Protein AF-A0AA35T2F5-F1 (afdb_monomer)

Secondary structure (DSSP, 8-state):
-HHHIIIIIHHHHHHHHHHHHHHHHHHHHHHHHHHHHHHHHHHHHHHHHHHHTS-S--HHHHHHHHHHHHHHHHHHHHHHHHHHHHHHHHHHHHHHHHHHHHHHHHHHHHHHHHHHHHHHHHHHHHHHHHTS-TTSPPHHHHHHHH-TT-TTSS----TT-S-------PPPP-------

InterPro domains:
  IPR013606 IMD/I-BAR domain [PF08397] (3-138)
  IPR027267 AH/BAR domain superfamily [G3DSA:1.20.1270.60] (1-148)
  IPR027267 AH/BAR domain superfamily [SSF103657] (3-145)
  IPR027681 I-BAR domain containing protein IRSp53/IRTKS/Pinkbar [PTHR14206] (3-148)

Mean predicted aligned error: 12.67 Å

Radius of gyration: 39.96 Å; Cα contacts (8 Å, |Δi|>4): 50; chains: 1; bounding box: 75×26×120 Å

Solvent-accessible surface area (backbone atoms only — not comparable to full-atom values): 10602 Å² total; per-residue (Å²): 112,68,55,50,46,67,50,37,49,53,54,49,54,56,47,51,70,58,42,54,60,53,53,52,52,53,53,52,51,51,53,54,54,53,51,50,45,52,54,52,44,49,52,48,52,51,50,52,58,56,52,72,72,48,94,65,94,53,60,67,61,52,52,53,51,52,51,52,45,50,53,46,50,50,53,46,48,53,50,52,52,52,53,50,51,51,53,55,49,50,54,50,50,56,52,48,54,54,49,56,28,48,49,51,40,51,52,53,50,52,54,50,51,53,52,52,50,53,56,52,49,52,51,52,51,52,53,49,59,73,60,68,51,82,89,58,69,56,69,65,66,48,48,38,78,78,40,79,79,47,84,74,71,52,76,76,83,73,86,77,73,70,79,80,73,71,80,79,77,74,79,80,82,85,80,86,76,84,88,133

Nearest PDB structures (foldseek):
  6h7w-assembly1_M  TM=6.486E-01  e=2.902E-01  Thermochaetoides thermophila DSM 1495
  5xg2-assembly1_A  TM=3.939E-01  e=2.553E+00  Pyrococcus yayanosii CH1
  4bne-assembly1_B  TM=4.468E-01  e=8.545E+00  Gallus gallus
  4mh6-assembly1_A  TM=3.434E-01  e=4.139E+00  Vibrio parahaemolyticus RIMD 2210633

Structure (mmCIF, N/CA/C/O backbone):
data_AF-A0AA35T2F5-F1
#
_entry.id   AF-A0AA35T2F5-F1
#
loop_
_atom_site.group_PDB
_atom_site.id
_atom_site.type_symbol
_atom_site.label_atom_id
_atom_site.label_alt_id
_atom_site.label_comp_id
_atom_site.label_asym_id
_atom_site.label_entity_id
_atom_site.label_seq_id
_atom_site.pdbx_PDB_ins_code
_atom_site.Cartn_x
_atom_site.Cartn_y
_atom_site.Cartn_z
_atom_site.occupancy
_atom_site.B_iso_or_equiv
_atom_site.auth_seq_id
_atom_site.auth_comp_id
_atom_site.auth_asym_id
_atom_site.auth_atom_id
_atom_site.pdbx_PDB_model_num
ATOM 1 N N . MET A 1 1 ? 6.293 2.892 -24.343 1.00 60.66 1 MET A N 1
ATOM 2 C CA . MET A 1 1 ? 4.822 3.030 -24.164 1.00 60.66 1 MET A CA 1
ATOM 3 C C . MET A 1 1 ? 4.115 1.704 -23.843 1.00 60.66 1 MET A C 1
ATOM 5 O O . MET A 1 1 ? 3.327 1.697 -22.910 1.00 60.66 1 MET A O 1
ATOM 9 N N . HIS A 1 2 ? 4.416 0.580 -24.519 1.00 77.81 2 HIS A N 1
ATOM 10 C CA . HIS A 1 2 ? 3.818 -0.739 -24.208 1.00 77.81 2 HIS A CA 1
ATOM 11 C C . HIS A 1 2 ? 4.031 -1.177 -22.742 1.00 77.81 2 HIS A C 1
ATOM 13 O O . HIS A 1 2 ? 3.055 -1.450 -22.055 1.00 77.81 2 HIS A O 1
ATOM 19 N N . SER A 1 3 ? 5.273 -1.084 -22.243 1.00 83.56 3 SER A N 1
ATOM 20 C CA . SER A 1 3 ? 5.660 -1.351 -20.840 1.00 83.56 3 SER A CA 1
ATOM 21 C C . SER A 1 3 ? 4.826 -0.571 -19.810 1.00 83.56 3 SER A C 1
ATOM 23 O O . SER A 1 3 ? 4.453 -1.102 -18.775 1.00 83.56 3 SER A O 1
ATOM 25 N N . MET A 1 4 ? 4.449 0.679 -20.098 1.00 90.62 4 MET A N 1
ATOM 26 C CA . MET A 1 4 ? 3.617 1.470 -19.181 1.00 90.62 4 MET A CA 1
ATOM 27 C C . MET A 1 4 ? 2.201 0.895 -19.058 1.00 90.62 4 MET A C 1
ATOM 29 O O . MET A 1 4 ? 1.632 0.860 -17.971 1.00 90.62 4 MET A O 1
ATOM 33 N N . ASN A 1 5 ? 1.630 0.432 -20.168 1.00 92.56 5 ASN A N 1
ATOM 34 C CA . ASN A 1 5 ? 0.284 -0.121 -20.159 1.00 92.56 5 ASN A CA 1
ATOM 35 C C . ASN A 1 5 ? 0.255 -1.515 -19.514 1.00 92.56 5 ASN A C 1
ATOM 37 O O . ASN A 1 5 ? -0.571 -1.778 -18.644 1.00 92.56 5 ASN A O 1
ATOM 41 N N . THR A 1 6 ? 1.185 -2.390 -19.904 1.00 93.62 6 THR A N 1
ATOM 42 C CA . THR A 1 6 ? 1.218 -3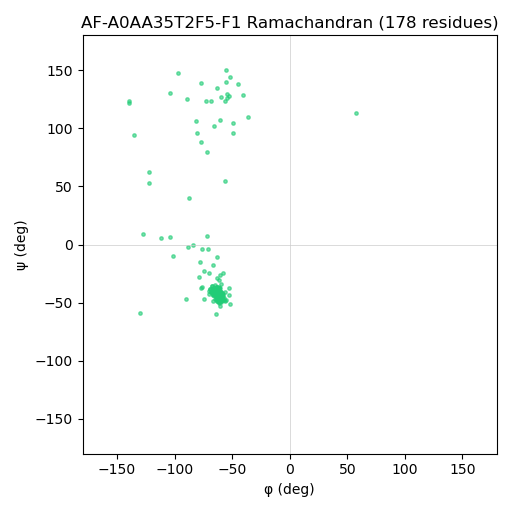.789 -19.454 1.00 93.62 6 THR A CA 1
ATOM 43 C C . THR A 1 6 ? 1.752 -3.958 -18.040 1.00 93.62 6 THR A C 1
ATOM 45 O O . THR A 1 6 ? 1.236 -4.790 -17.298 1.00 93.62 6 THR A O 1
ATOM 48 N N . ASP A 1 7 ? 2.759 -3.173 -17.653 1.00 93.06 7 ASP A N 1
ATOM 49 C CA . ASP A 1 7 ? 3.498 -3.407 -16.410 1.00 93.06 7 ASP A CA 1
ATOM 50 C C . ASP A 1 7 ? 3.052 -2.469 -15.287 1.00 93.06 7 ASP A C 1
ATOM 52 O O . ASP A 1 7 ? 3.451 -2.684 -14.146 1.00 93.06 7 ASP A O 1
ATOM 56 N N . PHE A 1 8 ? 2.238 -1.446 -15.579 1.00 94.88 8 PHE A N 1
ATOM 57 C CA . PHE A 1 8 ? 1.781 -0.473 -14.583 1.00 94.88 8 PHE A CA 1
ATOM 58 C C . PHE A 1 8 ? 0.266 -0.260 -14.599 1.00 94.88 8 PHE A C 1
ATOM 60 O O . PHE A 1 8 ? -0.377 -0.537 -13.592 1.00 94.88 8 PHE A O 1
ATOM 67 N N . ILE A 1 9 ? -0.325 0.174 -15.719 1.00 96.12 9 ILE A N 1
ATOM 68 C CA . ILE A 1 9 ? -1.758 0.529 -15.766 1.00 96.12 9 ILE A CA 1
ATOM 69 C C . ILE A 1 9 ? -2.648 -0.693 -15.503 1.00 96.12 9 ILE A C 1
ATOM 71 O O . ILE A 1 9 ? -3.375 -0.718 -14.511 1.00 96.12 9 ILE A O 1
ATOM 75 N N . VAL A 1 10 ? -2.540 -1.735 -16.333 1.00 96.31 10 VAL A N 1
ATOM 76 C CA . VAL A 1 10 ? -3.396 -2.931 -16.228 1.00 96.31 10 VAL A CA 1
ATOM 77 C C . VAL A 1 10 ? -3.265 -3.640 -14.864 1.00 96.31 10 VAL A C 1
ATOM 79 O O . VAL A 1 10 ? -4.295 -3.994 -14.277 1.00 96.31 10 VAL A O 1
ATOM 82 N N . PRO A 1 11 ? -2.054 -3.835 -14.297 1.00 96.19 11 PRO A N 1
ATOM 83 C CA . PRO A 1 11 ? -1.908 -4.406 -12.958 1.00 96.19 11 PRO A CA 1
ATOM 84 C C . PRO A 1 11 ? -2.562 -3.567 -11.857 1.00 96.19 11 PRO A C 1
ATOM 86 O O . PRO A 1 11 ? -3.139 -4.135 -10.929 1.00 96.19 11 PRO A O 1
ATOM 89 N N . LEU A 1 12 ? -2.493 -2.235 -11.947 1.00 96.75 12 LEU A N 1
ATOM 90 C CA . LEU A 1 12 ? -3.101 -1.343 -10.960 1.00 96.75 12 LEU A CA 1
ATOM 91 C C . LEU A 1 12 ? -4.625 -1.353 -11.025 1.00 96.75 12 LEU A C 1
ATOM 93 O O . LEU A 1 12 ? -5.255 -1.429 -9.974 1.00 96.75 12 LEU A O 1
ATOM 97 N N . GLU A 1 13 ? -5.208 -1.333 -12.222 1.00 96.19 13 GLU A N 1
ATOM 98 C CA . GLU A 1 13 ? -6.660 -1.453 -12.410 1.00 96.19 13 GLU A CA 1
ATOM 99 C C . GLU A 1 13 ? -7.169 -2.783 -11.843 1.00 96.19 13 GLU A C 1
ATOM 101 O O . GLU A 1 13 ? -8.046 -2.808 -10.981 1.00 96.19 13 GLU A O 1
ATOM 106 N N . THR A 1 14 ? -6.515 -3.887 -12.218 1.00 95.75 14 THR A N 1
ATOM 107 C CA . THR A 1 14 ? -6.860 -5.230 -11.727 1.00 95.75 14 THR A CA 1
ATOM 108 C C . THR A 1 14 ? -6.758 -5.321 -10.203 1.00 95.75 14 THR A C 1
ATOM 110 O O . THR A 1 14 ? -7.605 -5.925 -9.540 1.00 95.75 14 THR A O 1
ATOM 113 N N . LYS A 1 15 ? -5.705 -4.731 -9.621 1.00 95.12 15 LYS A N 1
ATOM 114 C CA . LYS A 1 15 ? -5.511 -4.711 -8.170 1.00 95.12 15 LYS A CA 1
ATOM 115 C C . LYS A 1 15 ? -6.583 -3.871 -7.483 1.00 95.12 15 LYS A C 1
ATOM 117 O O . LYS A 1 15 ? -7.085 -4.306 -6.453 1.00 95.12 15 LYS A O 1
ATOM 122 N N . LEU A 1 16 ? -6.934 -2.709 -8.028 1.00 94.25 16 LEU A N 1
ATOM 123 C CA . LEU A 1 16 ? -7.937 -1.811 -7.458 1.00 94.25 16 LEU A CA 1
ATOM 124 C C . LEU A 1 16 ? -9.311 -2.485 -7.377 1.00 94.25 16 LEU A C 1
ATOM 126 O O . LEU A 1 16 ? -9.913 -2.495 -6.302 1.00 94.25 16 LEU A O 1
ATOM 130 N N . ASP A 1 17 ? -9.739 -3.131 -8.463 1.00 93.31 17 ASP A N 1
ATOM 131 C CA . ASP A 1 17 ? -11.018 -3.846 -8.528 1.00 93.31 17 ASP A CA 1
ATOM 132 C C . ASP A 1 17 ? -11.091 -5.002 -7.514 1.00 93.3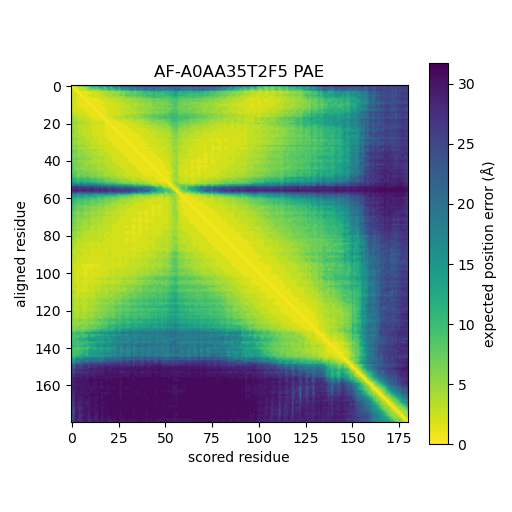1 17 ASP A C 1
ATOM 134 O O . ASP A 1 17 ? -12.127 -5.256 -6.894 1.00 93.31 17 ASP A O 1
ATOM 138 N N . ALA A 1 18 ? -9.976 -5.708 -7.303 1.00 92.69 18 ALA A N 1
ATOM 139 C CA . ALA A 1 18 ? -9.902 -6.796 -6.331 1.00 92.69 18 ALA A CA 1
ATOM 140 C C . ALA A 1 18 ? -9.821 -6.299 -4.873 1.00 92.69 18 ALA A C 1
ATOM 142 O O . ALA A 1 18 ? -10.379 -6.926 -3.962 1.00 92.69 18 ALA A O 1
ATOM 143 N N . GLU A 1 19 ? -9.115 -5.192 -4.630 1.00 93.38 19 GLU A N 1
ATOM 144 C CA . GLU A 1 19 ? -8.820 -4.722 -3.276 1.00 93.38 19 GLU A CA 1
ATOM 145 C C . GLU A 1 19 ? -10.006 -4.000 -2.629 1.00 93.38 19 GLU A C 1
ATOM 147 O O . GLU A 1 19 ? -10.152 -4.069 -1.407 1.00 93.38 19 GLU A O 1
ATOM 152 N N . GLU A 1 20 ? -10.887 -3.368 -3.415 1.00 93.12 20 GLU A N 1
ATOM 153 C CA . GLU A 1 20 ? -12.056 -2.641 -2.899 1.00 93.12 20 GLU A CA 1
ATOM 154 C C . GLU A 1 20 ? -12.889 -3.515 -1.950 1.00 93.12 20 GLU A C 1
ATOM 156 O O . GLU A 1 20 ? -13.146 -3.153 -0.795 1.00 93.12 20 GLU A O 1
ATOM 161 N N . LYS A 1 21 ? -13.246 -4.721 -2.403 1.00 93.75 21 LYS A N 1
ATOM 162 C CA . LYS A 1 21 ? -14.034 -5.668 -1.609 1.00 93.75 21 LYS A CA 1
ATOM 163 C C . LYS A 1 21 ? -13.301 -6.097 -0.336 1.00 93.75 21 LYS A C 1
ATOM 165 O O . LYS A 1 21 ? -13.897 -6.140 0.741 1.00 93.75 21 LYS A O 1
ATOM 170 N N . THR A 1 22 ? -12.007 -6.383 -0.451 1.00 92.56 22 THR A N 1
ATOM 171 C CA . THR A 1 22 ? -11.170 -6.814 0.677 1.00 92.56 22 THR A CA 1
ATOM 172 C C . THR A 1 22 ? -11.097 -5.727 1.752 1.00 92.56 22 THR A C 1
ATOM 174 O O . THR A 1 22 ? -11.305 -6.008 2.936 1.00 92.56 22 THR A O 1
ATOM 177 N N . LEU A 1 23 ? -10.893 -4.468 1.352 1.00 94.44 23 LEU A N 1
ATOM 178 C CA . LEU A 1 23 ? -10.860 -3.320 2.262 1.00 94.44 23 LEU A CA 1
ATOM 179 C C . LEU A 1 23 ? -12.211 -3.095 2.948 1.00 94.44 23 LEU A C 1
ATOM 181 O O . LEU A 1 23 ? -12.258 -2.850 4.159 1.00 94.44 23 LEU A O 1
ATOM 185 N N . MET A 1 24 ? -13.316 -3.226 2.208 1.00 95.31 24 MET A N 1
ATOM 186 C CA . MET A 1 24 ? -14.658 -3.134 2.784 1.00 95.31 24 MET A CA 1
ATOM 187 C C . MET A 1 24 ? -14.893 -4.196 3.864 1.00 95.31 24 MET A C 1
ATOM 189 O O . MET A 1 24 ? -15.396 -3.869 4.946 1.00 95.31 24 MET A O 1
ATOM 193 N N . ASP A 1 25 ? -14.503 -5.444 3.608 1.00 95.94 25 ASP A N 1
ATOM 194 C CA . ASP A 1 25 ? -14.667 -6.551 4.552 1.00 95.94 25 ASP A CA 1
ATOM 195 C C . ASP A 1 25 ? -13.787 -6.380 5.802 1.00 95.94 25 ASP A C 1
ATOM 197 O O . ASP A 1 25 ? -14.256 -6.581 6.933 1.00 95.94 25 ASP A O 1
ATOM 201 N N . MET A 1 26 ? -12.543 -5.923 5.633 1.00 94.56 26 MET A N 1
ATOM 202 C CA . MET A 1 26 ? -11.645 -5.596 6.745 1.00 94.56 26 MET A CA 1
ATOM 203 C C . MET A 1 26 ? -12.215 -4.481 7.629 1.00 94.56 26 MET A C 1
ATOM 205 O O . MET A 1 26 ? -12.303 -4.634 8.853 1.00 94.56 26 MET A O 1
ATOM 209 N N . HIS A 1 27 ? -12.664 -3.379 7.023 1.00 96.56 27 HIS A N 1
ATOM 210 C CA . HIS A 1 27 ? -13.249 -2.253 7.751 1.00 96.56 27 HIS A CA 1
ATOM 211 C C . HIS A 1 27 ? -14.546 -2.650 8.472 1.00 96.56 27 HIS A C 1
ATOM 213 O O . HIS A 1 27 ? -14.745 -2.297 9.640 1.00 96.56 27 HIS A O 1
ATOM 219 N N . LYS A 1 28 ? -15.417 -3.429 7.818 1.00 98.12 28 LYS A N 1
ATOM 220 C CA . LYS A 1 28 ? -16.650 -3.948 8.424 1.00 98.12 28 LYS A CA 1
ATOM 221 C C . LYS A 1 28 ? -16.349 -4.814 9.646 1.00 98.12 28 LYS A C 1
ATOM 223 O O . LYS A 1 28 ? -16.983 -4.628 10.687 1.00 98.12 28 LYS A O 1
ATOM 228 N N . THR A 1 29 ? -15.376 -5.717 9.540 1.00 97.19 29 THR A N 1
ATOM 229 C CA . THR A 1 29 ? -14.962 -6.606 10.634 1.00 97.19 29 THR A CA 1
ATOM 230 C C . THR A 1 29 ? -14.452 -5.805 11.830 1.00 97.19 29 THR A C 1
ATOM 232 O O . THR A 1 29 ? -14.970 -5.966 12.937 1.00 97.19 29 THR A O 1
ATOM 235 N N . TYR A 1 30 ? -13.526 -4.866 11.603 1.00 98.12 30 TYR A N 1
ATOM 236 C CA . TYR A 1 30 ? -13.008 -3.987 12.654 1.00 98.12 30 TYR A CA 1
ATOM 237 C C . TYR A 1 30 ? -14.123 -3.186 13.338 1.00 98.12 30 TYR A C 1
ATOM 239 O O . TYR A 1 30 ? -14.217 -3.168 14.567 1.00 98.12 30 TYR A O 1
ATOM 247 N N . ARG A 1 31 ? -15.013 -2.559 12.555 1.00 98.00 31 ARG A N 1
ATOM 248 C CA . ARG A 1 31 ? -16.119 -1.752 13.088 1.00 98.00 31 ARG A CA 1
ATOM 249 C C . ARG A 1 31 ? -17.036 -2.581 13.987 1.00 98.00 31 ARG A C 1
ATOM 251 O O . ARG A 1 31 ? -17.423 -2.115 15.059 1.00 98.00 31 ARG A O 1
ATOM 258 N N . GLN A 1 32 ? -17.383 -3.798 13.566 1.00 98.12 32 GLN A N 1
ATOM 259 C CA . GLN A 1 32 ? -18.220 -4.695 14.363 1.00 98.12 32 GLN A CA 1
ATOM 260 C C . GLN A 1 32 ? -17.538 -5.097 15.672 1.00 98.12 32 GLN A C 1
ATOM 262 O O . GLN A 1 32 ? -18.176 -5.085 16.723 1.00 98.12 32 GLN A O 1
ATOM 267 N N . GLU A 1 33 ? -16.256 -5.451 15.625 1.00 97.25 33 GLU A N 1
ATOM 268 C CA . GLU A 1 33 ? -15.493 -5.881 16.797 1.00 97.25 33 GLU A CA 1
ATOM 269 C C . GLU A 1 33 ? -15.307 -4.740 17.810 1.00 97.25 33 GLU A C 1
ATOM 271 O O . GLU A 1 33 ? -15.627 -4.891 18.993 1.00 97.25 33 GLU A O 1
ATOM 276 N N . ASN A 1 34 ? -14.883 -3.564 17.334 1.00 98.06 34 ASN A N 1
ATOM 277 C CA . ASN A 1 34 ? -14.718 -2.367 18.156 1.00 98.06 34 ASN A CA 1
ATOM 278 C C . ASN A 1 34 ? -16.056 -1.930 18.779 1.00 98.06 34 ASN A C 1
ATOM 280 O O . ASN A 1 34 ? -16.128 -1.723 19.990 1.00 98.06 34 ASN A O 1
ATOM 284 N N . GLY A 1 35 ? -17.137 -1.878 17.991 1.00 98.25 35 GLY A N 1
ATOM 285 C CA . GLY A 1 35 ? -18.466 -1.505 18.489 1.00 98.25 35 GLY A CA 1
ATOM 286 C C . GLY A 1 35 ? -19.024 -2.482 19.533 1.00 98.25 35 GLY A C 1
ATOM 287 O O . GLY A 1 35 ? -19.649 -2.060 20.512 1.00 98.25 35 GLY A O 1
ATOM 288 N N . LYS A 1 36 ? -18.759 -3.790 19.387 1.00 97.75 36 LYS A N 1
ATOM 289 C CA . LYS A 1 36 ? -19.108 -4.801 20.402 1.00 97.75 36 LYS A CA 1
ATOM 290 C C . LYS A 1 36 ? -18.378 -4.545 21.723 1.00 97.75 36 LYS A C 1
ATOM 292 O O . LYS A 1 36 ? -19.018 -4.574 22.777 1.00 97.75 36 LYS A O 1
ATOM 297 N N . ARG A 1 37 ? -17.071 -4.257 21.682 1.00 97.44 37 ARG A N 1
ATOM 298 C CA . ARG A 1 37 ? -16.279 -3.952 22.889 1.00 97.44 37 ARG A CA 1
ATOM 299 C C . ARG A 1 37 ? -16.717 -2.650 23.556 1.00 97.44 37 ARG A C 1
ATOM 301 O O . ARG A 1 37 ? -16.902 -2.635 24.770 1.00 97.44 37 ARG A O 1
ATOM 308 N N . GLU A 1 38 ? -16.975 -1.597 22.781 1.00 98.12 38 GLU A N 1
ATOM 309 C CA . GLU A 1 38 ? -17.510 -0.326 23.294 1.00 98.12 38 GLU A CA 1
ATOM 310 C C . GLU A 1 38 ? -18.856 -0.512 23.996 1.00 98.12 38 GLU A C 1
ATOM 312 O O . GLU A 1 38 ? -19.053 -0.036 25.116 1.00 98.12 38 GLU A O 1
ATOM 317 N N . SER A 1 39 ? -19.763 -1.266 23.371 1.00 98.00 39 SER A N 1
ATOM 318 C CA . SER A 1 39 ? -21.076 -1.567 23.942 1.00 98.00 39 SER A CA 1
ATOM 319 C C . SER A 1 39 ? -20.961 -2.360 25.247 1.00 98.00 39 SER A C 1
ATOM 321 O O . SER A 1 39 ? -21.696 -2.097 26.198 1.00 98.00 39 SER A O 1
ATOM 323 N N . SER A 1 40 ? -20.035 -3.323 25.317 1.00 97.38 40 SER A N 1
ATOM 324 C CA . SER A 1 40 ? -19.766 -4.096 26.536 1.00 97.38 40 SER A CA 1
ATOM 325 C C . SER A 1 40 ? -19.233 -3.211 27.665 1.00 97.38 40 SER A C 1
ATOM 327 O O . SER A 1 40 ? -19.756 -3.250 28.778 1.00 97.38 40 SER A O 1
ATOM 329 N N . LEU A 1 41 ? -18.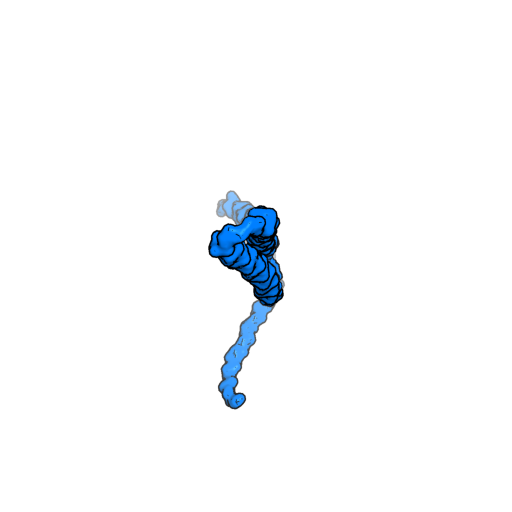253 -2.355 27.364 1.00 98.19 41 LEU A N 1
ATOM 330 C CA . LEU A 1 41 ? -17.663 -1.427 28.328 1.00 98.19 41 LEU A CA 1
ATOM 331 C C . LEU A 1 41 ? -18.687 -0.406 28.847 1.00 98.19 41 LEU A C 1
ATOM 333 O O . LEU A 1 41 ? -18.727 -0.120 30.044 1.00 98.19 41 LEU A O 1
ATOM 337 N N . SER A 1 42 ? -19.560 0.110 27.973 1.00 98.19 42 SER A N 1
ATOM 338 C CA . SER A 1 42 ? -20.651 1.007 28.380 1.00 98.19 42 SER A CA 1
ATOM 339 C C . SER A 1 42 ? -21.596 0.329 29.371 1.00 98.19 42 SER A C 1
ATOM 341 O O . SER A 1 42 ? -21.910 0.911 30.409 1.00 98.19 42 SER A O 1
ATOM 343 N N . LYS A 1 43 ? -21.992 -0.925 29.108 1.00 98.12 43 LYS A N 1
ATOM 344 C CA . LYS A 1 43 ? -22.852 -1.696 30.020 1.00 98.12 43 LYS A CA 1
ATOM 345 C C . LYS A 1 43 ? -22.204 -1.871 31.395 1.00 98.12 43 LYS A C 1
ATOM 347 O O . LYS A 1 43 ? -22.877 -1.671 32.406 1.00 98.12 43 LYS A O 1
ATOM 352 N N . THR A 1 44 ? -20.909 -2.187 31.455 1.00 97.19 44 THR A N 1
ATOM 353 C CA . THR A 1 44 ? -20.169 -2.298 32.726 1.00 97.19 44 THR A CA 1
ATOM 354 C C . THR A 1 44 ? -20.149 -0.963 33.477 1.00 97.19 44 THR A C 1
ATOM 356 O O . THR A 1 44 ? -20.449 -0.913 34.672 1.00 97.19 44 THR A O 1
ATOM 359 N N . ARG A 1 45 ? -19.899 0.152 32.778 1.00 96.94 45 ARG A N 1
ATOM 360 C CA . ARG A 1 45 ? -19.934 1.506 33.362 1.00 96.94 45 ARG A CA 1
ATOM 361 C C . ARG A 1 45 ? -21.308 1.880 33.913 1.00 96.94 45 ARG A C 1
ATOM 363 O O . ARG A 1 45 ? -21.401 2.473 34.991 1.00 96.94 45 ARG A O 1
ATOM 370 N N . ASP A 1 46 ? -22.377 1.510 33.215 1.00 97.19 46 ASP A N 1
ATOM 371 C CA . ASP A 1 46 ? -23.752 1.735 33.667 1.00 97.19 46 ASP A CA 1
ATOM 372 C C . ASP A 1 46 ? -24.094 0.913 34.911 1.00 97.19 46 ASP A C 1
ATOM 374 O O . ASP A 1 46 ? -24.726 1.429 35.843 1.00 97.19 46 ASP A O 1
ATOM 378 N N . GLN A 1 47 ? -23.615 -0.332 34.984 1.00 95.06 47 GLN A N 1
ATOM 379 C CA . GLN A 1 47 ? -23.737 -1.161 36.182 1.00 95.06 47 GLN A CA 1
ATOM 380 C C . GLN A 1 47 ? -23.003 -0.535 37.370 1.00 95.06 47 GLN A C 1
ATOM 382 O O . GLN A 1 47 ? -23.596 -0.419 38.442 1.00 95.06 47 GLN A O 1
ATOM 387 N N . ILE A 1 48 ? -21.769 -0.050 37.184 1.00 94.19 48 ILE A N 1
ATOM 388 C CA . ILE A 1 48 ? -20.997 0.646 38.228 1.00 94.19 48 ILE A CA 1
ATOM 389 C C . ILE A 1 48 ? -21.732 1.901 38.712 1.00 94.19 48 ILE A C 1
ATOM 391 O O . ILE A 1 48 ? -21.886 2.095 39.921 1.00 94.19 48 ILE A O 1
ATOM 395 N N . ARG A 1 49 ? -22.220 2.751 37.793 1.00 93.62 49 ARG A N 1
ATOM 396 C CA . ARG A 1 49 ? -23.000 3.955 38.141 1.00 93.62 49 ARG A CA 1
ATOM 397 C C . ARG A 1 49 ? -24.252 3.614 38.939 1.00 93.62 49 ARG A C 1
ATOM 399 O O . ARG A 1 49 ? -24.561 4.297 39.912 1.00 93.62 49 ARG A O 1
ATOM 406 N N . SER A 1 50 ? -24.956 2.561 38.541 1.00 92.56 50 SER A N 1
ATOM 407 C CA . SER A 1 50 ? -26.175 2.110 39.214 1.00 92.56 50 SER A CA 1
ATOM 408 C C . SER A 1 50 ? -25.886 1.531 40.599 1.00 92.56 50 SER A C 1
ATOM 410 O O . SER A 1 50 ? -26.647 1.772 41.533 1.00 92.56 50 SER A O 1
ATOM 412 N N . LEU A 1 51 ? -24.779 0.798 40.754 1.00 90.56 51 LEU A N 1
ATOM 413 C CA . LEU A 1 51 ? -24.372 0.199 42.025 1.00 90.56 51 LEU A CA 1
ATOM 414 C C . LEU A 1 51 ? -23.965 1.265 43.049 1.00 90.56 51 LEU A C 1
ATOM 416 O O . LEU A 1 51 ? -24.369 1.176 44.200 1.00 90.56 51 LEU A O 1
ATOM 420 N N . LYS A 1 52 ? -23.246 2.312 42.617 1.00 87.69 52 LYS A N 1
ATOM 421 C CA . LYS A 1 52 ? -22.833 3.443 43.472 1.00 87.69 52 LYS A CA 1
ATOM 422 C C . LYS A 1 52 ? -24.004 4.223 44.081 1.00 87.69 52 LYS A C 1
ATOM 424 O O . LYS A 1 52 ? -23.831 4.846 45.119 1.00 87.69 52 LYS A O 1
ATOM 429 N N . LYS A 1 53 ? -25.180 4.213 43.440 1.00 87.56 53 LYS A N 1
ATOM 430 C CA . LYS A 1 53 ? -26.397 4.863 43.961 1.00 87.56 53 LYS A CA 1
ATOM 431 C C . LYS A 1 53 ? -27.088 4.049 45.060 1.00 87.56 53 LYS A C 1
ATOM 433 O O . LYS A 1 53 ? -27.957 4.582 45.741 1.00 87.56 53 LYS A O 1
ATOM 438 N N . LYS A 1 54 ? -26.750 2.765 45.217 1.00 83.62 54 LYS A N 1
ATOM 439 C CA . LYS A 1 54 ? -27.328 1.891 46.244 1.00 83.62 54 LYS A CA 1
ATOM 440 C C . LYS A 1 54 ? -26.482 2.003 47.514 1.00 83.62 54 LYS A C 1
ATOM 442 O O . LYS A 1 54 ? -25.281 1.774 47.478 1.00 83.62 54 LYS A O 1
ATOM 447 N N . THR A 1 55 ? -27.114 2.338 48.634 1.00 64.50 55 THR A N 1
ATOM 448 C CA . THR A 1 55 ? -26.481 2.652 49.930 1.00 64.50 55 THR A CA 1
ATOM 449 C C . THR A 1 55 ? -25.976 1.437 50.722 1.00 64.50 55 THR A C 1
ATOM 451 O O . THR A 1 55 ? -25.356 1.617 51.764 1.00 64.50 55 THR A O 1
ATOM 454 N N . ASN A 1 56 ? -26.197 0.206 50.243 1.00 62.12 56 ASN A N 1
ATOM 455 C CA . ASN A 1 56 ? -25.814 -1.019 50.958 1.00 62.12 56 ASN A CA 1
ATOM 456 C C . ASN A 1 56 ? -24.463 -1.580 50.486 1.00 62.12 56 ASN A C 1
ATOM 458 O O . ASN A 1 56 ? -24.127 -1.493 49.307 1.00 62.12 56 ASN A O 1
ATOM 462 N N . ALA A 1 57 ? -23.739 -2.202 51.424 1.00 58.75 57 ALA A N 1
ATOM 463 C CA . ALA A 1 57 ? -22.350 -2.680 51.402 1.00 58.75 57 ALA A CA 1
ATOM 464 C C . ALA A 1 57 ? -21.950 -3.671 50.277 1.00 58.75 57 ALA A C 1
ATOM 466 O O . ALA A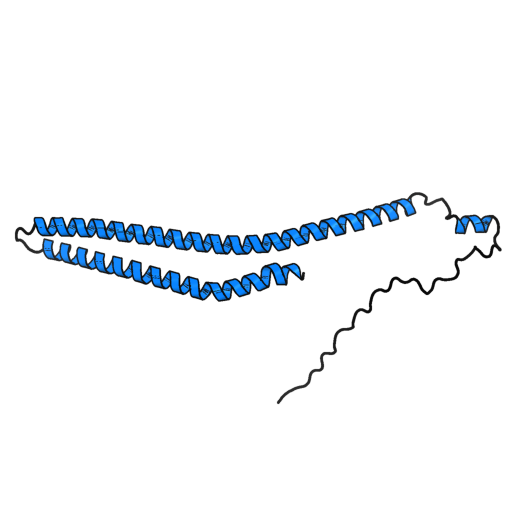 1 57 ? -21.382 -4.728 50.533 1.00 58.75 57 ALA A O 1
ATOM 467 N N . GLN A 1 58 ? -22.175 -3.337 49.005 1.00 79.94 58 GLN A N 1
ATOM 468 C CA . GLN A 1 58 ? -21.711 -4.114 47.847 1.00 79.94 58 GLN A CA 1
ATOM 469 C C . GLN A 1 58 ? -20.292 -3.711 47.412 1.00 79.94 58 GLN A C 1
ATOM 471 O O . GLN A 1 58 ? -20.004 -3.604 46.219 1.00 79.94 58 GLN A O 1
ATOM 476 N N . HIS A 1 59 ? -19.398 -3.466 48.375 1.00 83.12 59 HIS A N 1
ATOM 477 C CA . HIS A 1 59 ? -18.020 -3.044 48.101 1.00 83.12 59 HIS A CA 1
ATOM 478 C C . HIS A 1 59 ? -17.255 -4.071 47.262 1.00 83.12 59 HIS A C 1
ATOM 480 O O . HIS A 1 59 ? -16.565 -3.692 46.319 1.00 83.12 59 HIS A O 1
ATOM 486 N N . GLU A 1 60 ? -17.441 -5.359 47.545 1.00 87.75 60 GLU A N 1
ATOM 487 C CA . GLU A 1 60 ? -16.795 -6.445 46.807 1.00 87.75 60 GLU A CA 1
ATOM 488 C C . GLU A 1 60 ? -17.260 -6.499 45.344 1.00 87.75 60 GLU A C 1
ATOM 490 O O . GLU A 1 60 ? -16.446 -6.488 44.423 1.00 87.75 60 GLU A O 1
ATOM 495 N N . LYS A 1 61 ? -18.575 -6.427 45.105 1.00 90.50 61 LYS A N 1
ATOM 496 C CA . LYS A 1 61 ? -19.138 -6.382 43.748 1.00 90.50 61 LYS A CA 1
ATOM 497 C C . LYS A 1 61 ? -18.708 -5.130 42.979 1.00 90.50 61 LYS A C 1
ATOM 499 O O . LYS A 1 61 ? -18.473 -5.195 41.775 1.00 90.50 61 LYS A O 1
ATOM 504 N N . LEU A 1 62 ? -18.589 -3.986 43.656 1.00 92.31 62 LEU A N 1
ATOM 505 C CA . LEU A 1 62 ? -18.066 -2.764 43.048 1.00 92.31 62 LEU A CA 1
ATOM 506 C C . LEU A 1 62 ? -16.593 -2.919 42.647 1.00 92.31 62 LEU A C 1
ATOM 508 O O . LEU A 1 62 ? -16.216 -2.452 41.574 1.00 92.31 62 LEU A O 1
ATOM 512 N N . ALA A 1 63 ? -15.775 -3.558 43.487 1.00 92.19 63 ALA A N 1
ATOM 513 C CA . ALA A 1 63 ? -14.374 -3.835 43.183 1.00 92.19 63 ALA A CA 1
ATOM 514 C C . ALA A 1 63 ? -14.239 -4.777 41.975 1.00 92.19 63 ALA A C 1
ATOM 516 O O . ALA A 1 63 ? -13.501 -4.461 41.045 1.00 92.19 63 ALA A O 1
ATOM 517 N N . GLN A 1 64 ? -15.031 -5.854 41.929 1.00 94.62 64 GLN A N 1
ATOM 518 C CA . GLN A 1 64 ? -15.075 -6.775 40.786 1.00 94.62 64 GLN A CA 1
ATOM 519 C C . GLN A 1 64 ? -15.460 -6.058 39.483 1.00 94.62 64 GLN A C 1
ATOM 521 O O . GLN A 1 64 ? -14.782 -6.208 38.471 1.00 94.62 64 GLN A O 1
ATOM 526 N N . LEU A 1 65 ? -16.506 -5.223 39.499 1.00 95.75 65 LEU A N 1
ATOM 527 C CA . LEU A 1 65 ? -16.917 -4.470 38.308 1.00 95.75 65 LEU A CA 1
ATOM 528 C C . LEU A 1 65 ? -15.857 -3.465 37.842 1.00 95.75 65 LEU A C 1
ATOM 530 O O . LEU A 1 65 ? -15.694 -3.282 36.640 1.00 95.75 65 LEU A O 1
ATOM 534 N N . LYS A 1 66 ? -15.130 -2.823 38.766 1.00 95.75 66 LYS A N 1
ATOM 535 C CA . LYS A 1 66 ? -14.014 -1.930 38.415 1.00 95.75 66 LYS A CA 1
ATOM 536 C C . LYS A 1 66 ? -12.861 -2.683 37.756 1.00 95.75 66 LYS A C 1
ATOM 538 O O . LYS A 1 66 ? -12.283 -2.157 36.811 1.00 95.75 66 LYS A O 1
ATOM 543 N N . GLN A 1 67 ? -12.550 -3.894 38.223 1.00 97.00 67 GLN A N 1
ATOM 544 C CA . GLN A 1 67 ? -11.548 -4.734 37.569 1.00 97.00 67 GLN A CA 1
ATOM 545 C C . GLN A 1 67 ? -11.991 -5.088 36.145 1.00 97.00 67 GLN A C 1
ATOM 547 O O . GLN A 1 67 ? -11.248 -4.852 35.201 1.00 97.00 67 GLN A O 1
ATOM 552 N N . ILE A 1 68 ? -13.244 -5.523 35.973 1.00 97.62 68 ILE A N 1
ATOM 553 C CA . ILE A 1 68 ? -13.814 -5.815 34.648 1.00 97.62 68 ILE A CA 1
ATOM 554 C C . ILE A 1 68 ? -13.783 -4.576 33.739 1.00 97.62 68 ILE A C 1
ATOM 556 O O . ILE A 1 68 ? -13.468 -4.695 32.558 1.00 97.62 68 ILE A O 1
ATOM 560 N N . GLU A 1 69 ? -14.099 -3.383 34.258 1.00 98.00 69 GLU A N 1
ATOM 561 C CA . GLU A 1 69 ? -13.999 -2.132 33.493 1.00 98.00 69 GLU A CA 1
ATOM 562 C C . GLU A 1 69 ? -12.559 -1.864 33.036 1.00 98.00 69 GLU A C 1
ATOM 564 O O . GLU A 1 69 ? -12.354 -1.466 31.886 1.00 98.00 69 GLU A O 1
ATOM 569 N N . SER A 1 70 ? -11.578 -2.090 33.914 1.00 98.12 70 SER A N 1
ATOM 570 C CA . SER A 1 70 ? -10.154 -1.952 33.596 1.00 98.12 70 SER A CA 1
ATOM 571 C C . SER A 1 70 ? -9.755 -2.903 32.467 1.00 98.12 70 SER A C 1
ATOM 573 O O . SER A 1 70 ? -9.280 -2.446 31.427 1.00 98.12 70 SER A O 1
ATOM 575 N N . ASP A 1 71 ? -10.052 -4.195 32.614 1.00 98.06 71 ASP A N 1
ATOM 576 C CA . ASP A 1 71 ? -9.706 -5.232 31.634 1.00 98.06 71 ASP A CA 1
ATOM 577 C C . ASP A 1 71 ? -10.392 -4.978 30.277 1.00 98.06 71 ASP A C 1
ATOM 579 O O . ASP A 1 71 ? -9.787 -5.096 29.210 1.00 98.06 71 ASP A O 1
ATOM 583 N N . GLN A 1 72 ? -11.667 -4.568 30.288 1.00 98.12 72 GLN A N 1
ATOM 584 C CA . GLN A 1 72 ? -12.404 -4.215 29.070 1.00 98.12 72 GLN A CA 1
ATOM 585 C C . GLN A 1 72 ? -11.859 -2.950 28.399 1.00 98.12 72 GLN A C 1
ATOM 587 O O . GLN A 1 72 ? -11.859 -2.865 27.168 1.00 98.12 72 GLN A O 1
ATOM 592 N N . THR A 1 73 ? -11.406 -1.969 29.183 1.00 98.38 73 THR A N 1
ATOM 593 C CA . THR A 1 73 ? -10.773 -0.751 28.660 1.00 98.38 73 THR A CA 1
ATOM 594 C C . THR A 1 73 ? -9.449 -1.088 27.983 1.00 98.38 73 THR A C 1
ATOM 596 O O . THR A 1 73 ? -9.200 -0.617 26.872 1.00 98.38 73 THR A O 1
ATOM 599 N N . GLU A 1 74 ? -8.638 -1.946 28.602 1.00 98.12 74 GLU A N 1
ATOM 600 C CA . GLU A 1 74 ? -7.384 -2.418 28.021 1.00 98.12 74 GLU A CA 1
ATOM 601 C C . GLU A 1 74 ? -7.628 -3.215 26.732 1.00 98.12 74 GLU A C 1
ATOM 603 O O . GLU A 1 74 ? -7.044 -2.909 25.693 1.00 98.12 74 GLU A O 1
ATOM 608 N N . CYS A 1 75 ? -8.566 -4.164 26.746 1.00 97.31 75 CYS A N 1
ATOM 609 C CA . CYS A 1 75 ? -8.916 -4.951 25.563 1.00 97.31 75 CYS A CA 1
ATOM 610 C C . CYS A 1 75 ? -9.432 -4.071 24.406 1.00 97.31 75 CYS A C 1
ATOM 612 O O . CYS A 1 75 ? -9.076 -4.278 23.240 1.00 97.31 75 CYS A O 1
ATOM 614 N N . LEU A 1 76 ? -10.245 -3.047 24.704 1.00 98.25 76 LEU A N 1
ATOM 615 C CA . LEU A 1 76 ? -10.690 -2.067 23.709 1.00 98.25 76 LEU A CA 1
ATOM 616 C C . LEU A 1 76 ? -9.510 -1.264 23.144 1.00 98.25 76 LEU A C 1
ATOM 618 O O . LEU A 1 76 ? -9.441 -1.050 21.934 1.00 98.25 76 LEU A O 1
ATOM 622 N N . HIS A 1 77 ? -8.572 -0.840 23.992 1.00 98.19 77 HIS A N 1
ATOM 623 C CA . HIS A 1 77 ? -7.371 -0.142 23.545 1.00 98.19 77 HIS A CA 1
ATOM 624 C C . HIS A 1 77 ? -6.518 -1.022 22.620 1.00 98.19 77 HIS A C 1
ATOM 626 O O . HIS A 1 77 ? -6.210 -0.602 21.505 1.00 98.19 77 HIS A O 1
ATOM 632 N N . GLN A 1 78 ? -6.231 -2.264 23.020 1.00 97.94 78 GLN A N 1
ATOM 633 C CA . GLN A 1 78 ? -5.483 -3.236 22.212 1.00 97.94 78 GLN A CA 1
ATOM 634 C C . GLN A 1 78 ? -6.144 -3.475 20.846 1.00 97.94 78 GLN A C 1
ATOM 636 O O . GLN A 1 78 ? -5.468 -3.486 19.821 1.00 97.94 78 GLN A O 1
ATOM 641 N N . THR A 1 79 ? -7.477 -3.569 20.804 1.00 97.88 79 THR A N 1
ATOM 642 C CA . THR A 1 79 ? -8.243 -3.700 19.549 1.00 97.88 79 THR A CA 1
ATOM 643 C C . THR A 1 79 ? -8.000 -2.538 18.598 1.00 97.88 79 THR A C 1
ATOM 645 O O . THR A 1 79 ? -7.838 -2.737 17.396 1.00 97.88 79 THR A O 1
ATOM 648 N N . ARG A 1 80 ? -8.011 -1.311 19.123 1.00 98.25 80 ARG A N 1
ATOM 649 C CA . ARG A 1 80 ? -7.827 -0.096 18.324 1.00 98.25 80 ARG A CA 1
ATOM 650 C C . ARG A 1 80 ? -6.393 0.027 17.826 1.00 98.25 80 ARG A C 1
ATOM 652 O O . ARG A 1 80 ? -6.193 0.388 16.672 1.00 98.25 80 ARG A O 1
ATOM 659 N N . VAL A 1 81 ? -5.415 -0.317 18.665 1.00 98.50 81 VAL A N 1
ATOM 660 C CA . VAL A 1 81 ? -3.999 -0.368 18.274 1.00 98.50 81 VAL A CA 1
ATOM 661 C C . VAL A 1 81 ? -3.784 -1.395 17.163 1.00 98.50 81 VAL A C 1
ATOM 663 O O . VAL A 1 81 ? -3.168 -1.073 16.151 1.00 98.50 81 VAL A O 1
ATOM 666 N N . GLU A 1 82 ? -4.344 -2.597 17.299 1.00 97.56 82 GLU A N 1
ATOM 667 C CA . GLU A 1 82 ? -4.238 -3.637 16.274 1.00 97.56 82 GLU A CA 1
ATOM 668 C C . GLU A 1 82 ? -4.977 -3.251 14.983 1.00 97.56 82 GLU A C 1
ATOM 670 O O . GLU A 1 82 ? -4.472 -3.469 13.884 1.00 97.56 82 GLU A O 1
ATOM 675 N N . GLY A 1 83 ? -6.148 -2.618 15.095 1.00 97.69 83 GLY A N 1
ATOM 676 C CA . GLY A 1 83 ? -6.879 -2.073 13.951 1.00 97.69 83 GLY A CA 1
ATOM 677 C C . GLY A 1 83 ? -6.075 -1.015 13.193 1.00 97.69 83 GLY A C 1
ATOM 678 O O . GLY A 1 83 ? -5.970 -1.085 11.970 1.00 97.69 83 GLY A O 1
ATOM 679 N N . LEU A 1 84 ? -5.446 -0.082 13.915 1.00 97.94 84 LEU A N 1
ATOM 680 C CA . LEU A 1 84 ? -4.563 0.926 13.328 1.00 97.94 84 LEU A CA 1
ATOM 681 C C . LEU A 1 84 ? -3.342 0.282 12.667 1.00 97.94 84 LEU A C 1
ATOM 683 O O . LEU A 1 84 ? -3.002 0.625 11.538 1.00 97.94 84 LEU A O 1
ATOM 687 N N . ARG A 1 85 ? -2.704 -0.682 13.339 1.00 98.06 85 ARG A N 1
ATOM 688 C CA . ARG A 1 85 ? -1.568 -1.424 12.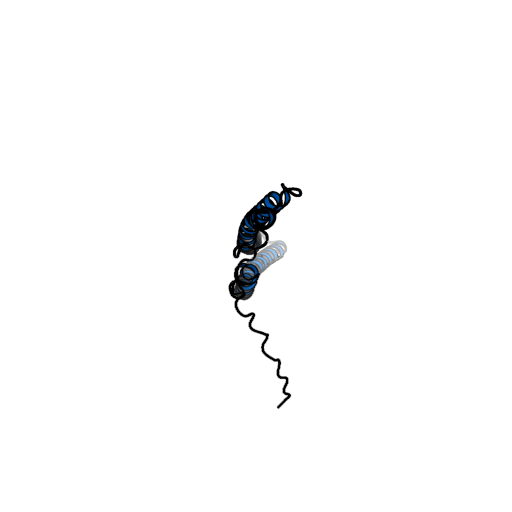785 1.00 98.06 85 ARG A CA 1
ATOM 689 C C . ARG A 1 85 ? -1.940 -2.100 11.466 1.00 98.06 85 ARG A C 1
ATOM 691 O O . ARG A 1 85 ? -1.185 -1.987 10.506 1.00 98.06 85 ARG A O 1
ATOM 698 N N . LYS A 1 86 ? -3.092 -2.774 11.405 1.00 96.75 86 LYS A N 1
ATOM 699 C CA . LYS A 1 86 ? -3.588 -3.408 10.174 1.00 96.75 86 LYS A CA 1
ATOM 700 C C . LYS A 1 86 ? -3.830 -2.382 9.070 1.00 96.75 86 LYS A C 1
ATOM 702 O O . LYS A 1 86 ? -3.352 -2.590 7.964 1.00 96.75 86 LYS A O 1
ATOM 707 N N . ALA A 1 87 ? -4.487 -1.263 9.376 1.00 96.31 87 ALA A N 1
ATOM 708 C CA . ALA A 1 87 ? -4.737 -0.203 8.397 1.00 96.31 87 ALA A CA 1
ATOM 709 C C . ALA A 1 87 ? -3.433 0.364 7.805 1.00 96.31 87 ALA A C 1
ATOM 711 O O . ALA A 1 87 ? -3.296 0.438 6.588 1.00 96.31 87 ALA A O 1
ATOM 712 N N . LEU A 1 88 ? -2.449 0.678 8.654 1.00 97.81 88 LEU A N 1
ATOM 713 C CA . LEU A 1 88 ? -1.142 1.182 8.215 1.00 97.81 88 LEU A CA 1
ATOM 714 C C . LEU A 1 88 ? -0.357 0.151 7.391 1.00 97.81 88 LEU A C 1
ATOM 716 O O . LEU A 1 88 ? 0.374 0.512 6.470 1.00 97.81 88 LEU A O 1
ATOM 720 N N . LEU A 1 89 ? -0.481 -1.139 7.722 1.00 97.06 89 LEU A N 1
ATOM 721 C CA . LEU A 1 89 ? 0.153 -2.206 6.949 1.00 97.06 89 LEU A CA 1
ATOM 722 C C . LEU A 1 89 ? -0.478 -2.362 5.564 1.00 97.06 89 LEU A C 1
ATOM 724 O O . LEU A 1 89 ? 0.271 -2.546 4.607 1.00 97.06 89 LEU A O 1
ATOM 728 N N . GLU A 1 90 ? -1.804 -2.268 5.442 1.00 95.25 90 GLU A N 1
ATOM 729 C CA . GLU A 1 90 ? -2.450 -2.300 4.124 1.00 95.25 90 GLU A CA 1
ATOM 730 C C . GLU A 1 90 ? -2.101 -1.066 3.293 1.00 95.25 90 GLU A C 1
ATOM 732 O O . GLU A 1 90 ? -1.711 -1.213 2.138 1.00 95.25 90 GLU A O 1
ATOM 737 N N . GLU A 1 91 ? -2.113 0.132 3.885 1.00 95.19 91 GLU A N 1
ATOM 738 C CA . GLU A 1 91 ? -1.662 1.352 3.206 1.00 95.19 91 GLU A CA 1
ATOM 739 C C . GLU A 1 91 ? -0.229 1.187 2.672 1.00 95.19 91 GLU A C 1
ATOM 741 O O . GLU A 1 91 ? 0.044 1.411 1.491 1.00 95.19 91 GLU A O 1
ATOM 746 N N . ARG A 1 92 ? 0.689 0.688 3.510 1.00 97.75 92 ARG A N 1
ATOM 747 C CA . ARG A 1 92 ? 2.065 0.401 3.091 1.00 97.75 92 ARG A CA 1
ATOM 748 C C . ARG A 1 92 ? 2.129 -0.619 1.951 1.00 97.75 92 ARG A C 1
ATOM 750 O O . ARG A 1 92 ? 2.925 -0.432 1.036 1.00 97.75 92 ARG A O 1
ATOM 757 N N . ARG A 1 93 ? 1.339 -1.695 1.999 1.00 96.56 93 ARG A N 1
ATOM 758 C CA . ARG A 1 93 ? 1.310 -2.724 0.944 1.00 96.56 93 ARG A CA 1
ATOM 759 C C . ARG A 1 93 ? 0.827 -2.160 -0.384 1.00 96.56 93 ARG A C 1
ATOM 761 O O . ARG A 1 93 ? 1.435 -2.465 -1.405 1.00 96.56 93 ARG A O 1
ATOM 768 N N . MET A 1 94 ? -0.205 -1.317 -0.366 1.00 94.62 94 MET A N 1
ATOM 769 C CA . MET A 1 94 ? -0.706 -0.649 -1.568 1.00 94.62 94 MET A CA 1
ATOM 770 C C . MET A 1 94 ? 0.370 0.244 -2.195 1.00 94.62 94 MET A C 1
ATOM 772 O O . MET A 1 94 ? 0.604 0.164 -3.398 1.00 94.62 94 MET A O 1
ATOM 776 N N . TYR A 1 95 ? 1.095 1.025 -1.387 1.00 97.25 95 TYR A N 1
ATOM 777 C CA . TYR A 1 95 ? 2.209 1.829 -1.897 1.00 97.25 95 TYR A CA 1
ATOM 778 C C . TYR A 1 95 ? 3.360 0.980 -2.439 1.00 97.25 95 TYR A C 1
ATOM 780 O O . TYR A 1 95 ? 3.893 1.294 -3.500 1.00 97.25 95 TYR A O 1
ATOM 788 N N . CYS A 1 96 ? 3.746 -0.093 -1.743 1.00 97.75 96 CYS A N 1
ATOM 789 C CA . CYS A 1 96 ? 4.784 -1.000 -2.232 1.00 97.75 96 CYS A CA 1
ATOM 790 C C . CYS A 1 96 ? 4.400 -1.610 -3.586 1.00 97.75 96 CYS A C 1
ATOM 792 O O . CYS A 1 96 ? 5.222 -1.595 -4.492 1.00 97.75 96 CYS A O 1
ATOM 794 N N . PHE A 1 97 ? 3.146 -2.035 -3.759 1.00 96.75 97 PHE A N 1
ATOM 795 C CA . PHE A 1 97 ? 2.655 -2.558 -5.034 1.00 96.75 97 PHE A CA 1
ATOM 796 C C . PHE A 1 97 ? 2.828 -1.548 -6.180 1.00 96.75 97 PHE A C 1
ATOM 798 O O . PHE A 1 97 ? 3.383 -1.882 -7.225 1.00 96.75 97 PHE A O 1
ATOM 805 N N . VAL A 1 98 ? 2.428 -0.288 -5.971 1.00 97.31 98 VAL A N 1
ATOM 806 C CA . VAL A 1 98 ? 2.616 0.785 -6.967 1.00 97.31 98 VAL A CA 1
ATOM 807 C C . VAL A 1 98 ? 4.098 0.979 -7.298 1.00 97.31 98 VAL A C 1
ATOM 809 O O . VAL A 1 98 ? 4.465 1.081 -8.469 1.00 97.31 98 VAL A O 1
ATOM 812 N N . LEU A 1 99 ? 4.957 1.029 -6.277 1.00 98.00 99 LEU A N 1
ATOM 813 C CA . LEU A 1 99 ? 6.391 1.251 -6.455 1.00 98.00 99 LEU A CA 1
ATOM 814 C C . LEU A 1 99 ? 7.083 0.090 -7.174 1.00 98.00 99 LEU A C 1
ATOM 816 O O . LEU A 1 99 ? 7.961 0.342 -7.999 1.00 98.00 99 LEU A O 1
ATOM 820 N N . ASP A 1 100 ? 6.693 -1.153 -6.908 1.00 97.00 100 ASP A N 1
ATOM 821 C CA . ASP A 1 100 ? 7.262 -2.334 -7.561 1.00 97.00 100 ASP A CA 1
ATOM 822 C C . ASP A 1 100 ? 6.990 -2.307 -9.073 1.00 97.00 100 ASP A C 1
ATOM 824 O O . ASP A 1 100 ? 7.907 -2.470 -9.886 1.00 97.00 100 ASP A O 1
ATOM 828 N N . HIS A 1 101 ? 5.750 -1.997 -9.458 1.00 96.75 101 HIS A N 1
ATOM 829 C CA . HIS A 1 101 ? 5.356 -1.856 -10.859 1.00 96.75 101 HIS A CA 1
ATOM 830 C C . HIS A 1 101 ? 6.033 -0.656 -11.533 1.00 96.75 101 HIS A C 1
A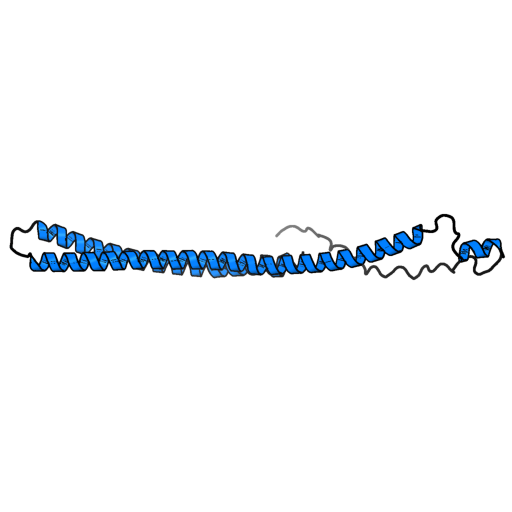TOM 832 O O . HIS A 1 101 ? 6.582 -0.780 -12.631 1.00 96.75 101 HIS A O 1
ATOM 838 N N . LEU A 1 102 ? 6.091 0.491 -10.851 1.00 96.44 102 LEU A N 1
ATOM 839 C CA . LEU A 1 102 ? 6.789 1.670 -11.365 1.00 96.44 102 LEU A CA 1
ATOM 840 C C . LEU A 1 102 ? 8.283 1.396 -11.577 1.00 96.44 102 LEU A C 1
ATOM 842 O O . LEU A 1 102 ? 8.866 1.829 -12.569 1.00 96.44 102 LEU A O 1
ATOM 846 N N . THR A 1 103 ? 8.900 0.635 -10.673 1.00 96.31 103 THR A N 1
ATOM 847 C CA . THR A 1 103 ? 10.308 0.238 -10.779 1.00 96.31 103 THR A CA 1
ATOM 848 C C . THR A 1 103 ? 10.557 -0.600 -12.033 1.00 96.31 103 THR A C 1
ATOM 850 O O . THR A 1 103 ? 11.597 -0.435 -12.670 1.00 96.31 103 THR A O 1
ATOM 853 N N . SER A 1 104 ? 9.613 -1.464 -12.426 1.00 94.62 104 SER A N 1
ATOM 854 C CA . SER A 1 104 ? 9.700 -2.211 -13.689 1.00 94.62 104 SER A CA 1
ATOM 855 C C . SER A 1 104 ? 9.721 -1.275 -14.898 1.00 94.62 104 SER A C 1
ATOM 857 O O . SER A 1 104 ? 10.621 -1.364 -15.734 1.00 94.62 104 SER A O 1
ATOM 859 N N . VAL A 1 105 ? 8.796 -0.310 -14.945 1.00 95.75 105 VAL A N 1
ATOM 860 C CA . VAL A 1 105 ? 8.727 0.674 -16.036 1.00 95.75 105 VAL A CA 1
ATOM 861 C C . VAL A 1 105 ? 10.011 1.495 -16.113 1.00 95.75 105 VAL A C 1
ATOM 863 O O . VAL A 1 105 ? 10.606 1.595 -17.183 1.00 95.75 105 VAL A O 1
ATOM 866 N N . ILE A 1 106 ? 10.483 2.024 -14.982 1.00 96.12 106 ILE A N 1
ATOM 867 C CA . ILE A 1 106 ? 11.724 2.808 -14.925 1.00 96.12 106 ILE A CA 1
ATOM 868 C C . ILE A 1 106 ? 12.917 1.974 -15.403 1.00 96.12 106 ILE A C 1
ATOM 870 O O . ILE A 1 106 ? 13.756 2.480 -16.143 1.00 96.12 106 ILE A O 1
ATOM 874 N N . ARG A 1 107 ? 12.998 0.692 -15.030 1.00 95.50 107 ARG A N 1
ATOM 875 C CA . ARG A 1 107 ? 14.071 -0.201 -15.492 1.00 95.50 107 ARG A CA 1
ATOM 876 C C . ARG A 1 107 ? 14.065 -0.351 -17.014 1.00 95.50 107 ARG A C 1
ATOM 878 O O . ARG A 1 107 ? 15.129 -0.283 -17.628 1.00 95.50 107 ARG A O 1
ATOM 885 N N . ASN A 1 108 ? 12.886 -0.518 -17.609 1.00 93.75 108 ASN A N 1
ATOM 886 C CA . ASN A 1 108 ? 12.734 -0.623 -19.059 1.00 93.75 108 ASN A CA 1
ATOM 887 C C . ASN A 1 108 ? 13.145 0.684 -19.758 1.00 93.75 108 ASN A C 1
ATOM 889 O O . ASN A 1 108 ? 13.872 0.646 -20.749 1.00 93.75 108 ASN A O 1
ATOM 893 N N . GLU A 1 109 ? 12.763 1.835 -19.202 1.00 93.75 109 GLU A N 1
ATOM 894 C CA . GLU A 1 109 ? 13.175 3.147 -19.716 1.00 93.75 109 GLU A CA 1
ATOM 895 C C . GLU A 1 109 ? 14.694 3.353 -19.617 1.00 93.75 109 GLU A C 1
ATOM 897 O O . GLU A 1 109 ? 15.317 3.841 -20.559 1.00 93.75 109 GLU A O 1
ATOM 902 N N . VAL A 1 110 ? 15.330 2.939 -18.517 1.00 96.62 110 VAL A N 1
ATOM 903 C CA . VAL A 1 110 ? 16.795 3.006 -18.370 1.00 96.62 110 VAL A CA 1
ATOM 904 C C . VAL A 1 110 ? 17.495 2.161 -19.439 1.00 96.62 110 VAL A C 1
ATOM 906 O O . VAL A 1 110 ? 18.433 2.642 -20.073 1.00 96.62 110 VAL A O 1
ATOM 909 N N . ALA A 1 111 ? 17.034 0.930 -19.679 1.00 95.19 111 ALA A N 1
ATOM 910 C CA . ALA A 1 111 ? 17.618 0.044 -20.688 1.00 95.19 111 ALA A CA 1
ATOM 911 C C . ALA A 1 111 ? 17.446 0.585 -22.119 1.00 95.19 111 ALA A C 1
ATOM 913 O O . ALA A 1 111 ? 18.388 0.564 -22.917 1.00 95.19 111 ALA A O 1
ATOM 914 N N . TYR A 1 112 ? 16.263 1.121 -22.431 1.00 95.38 112 TYR A N 1
ATOM 915 C CA . TYR A 1 112 ? 15.995 1.764 -23.715 1.00 95.38 112 TYR A CA 1
ATOM 916 C C . TYR A 1 112 ? 16.912 2.973 -23.940 1.00 95.38 112 TYR A C 1
ATOM 918 O O . TYR A 1 112 ? 17.573 3.068 -24.974 1.00 95.38 112 TYR A O 1
ATOM 926 N N . ASN A 1 113 ? 17.023 3.859 -22.943 1.00 96.38 113 ASN A N 1
ATOM 927 C CA . ASN A 1 113 ? 17.890 5.031 -23.039 1.00 96.38 113 ASN A CA 1
ATOM 928 C C . ASN A 1 113 ? 19.366 4.639 -23.204 1.00 96.38 113 ASN A C 1
ATOM 930 O O . ASN A 1 113 ? 20.055 5.246 -24.021 1.00 96.38 113 ASN A O 1
ATOM 934 N N . ALA A 1 114 ? 19.841 3.599 -22.509 1.00 97.75 114 ALA A N 1
ATOM 935 C CA . ALA A 1 114 ? 21.205 3.092 -22.675 1.00 97.75 114 ALA A CA 1
ATOM 936 C C . ALA A 1 114 ? 21.482 2.623 -24.115 1.00 97.75 114 ALA A C 1
ATOM 938 O O . ALA A 1 114 ? 22.486 3.021 -24.704 1.00 97.75 114 ALA A O 1
ATOM 939 N N . THR A 1 115 ? 20.555 1.858 -24.698 1.00 97.31 115 THR A N 1
ATOM 940 C CA . THR A 1 115 ? 20.662 1.376 -26.087 1.00 97.31 115 THR A CA 1
ATOM 941 C C . THR A 1 115 ? 20.664 2.547 -27.069 1.00 97.31 115 THR A C 1
ATOM 943 O O . THR A 1 115 ? 21.559 2.670 -27.902 1.00 97.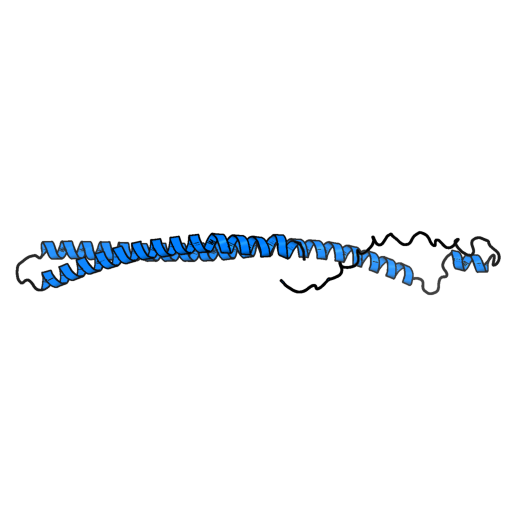31 115 THR A O 1
ATOM 946 N N . SER A 1 116 ? 19.718 3.480 -26.913 1.00 97.25 116 SER A N 1
ATOM 947 C CA . SER A 1 116 ? 19.634 4.664 -27.776 1.00 97.25 116 SER A CA 1
ATOM 948 C C . SER A 1 116 ? 20.890 5.540 -27.695 1.00 97.25 116 SER A C 1
ATOM 950 O O . SER A 1 116 ? 21.358 6.059 -28.707 1.00 97.25 116 SER A O 1
ATOM 952 N N . HIS A 1 117 ? 21.484 5.674 -26.507 1.00 98.19 117 HIS A N 1
ATOM 953 C CA . HIS A 1 117 ? 22.718 6.421 -26.313 1.00 98.19 117 HIS A CA 1
ATOM 954 C C . HIS A 1 117 ? 23.895 5.772 -27.051 1.00 98.19 117 HIS A C 1
ATOM 956 O O . HIS A 1 117 ? 24.687 6.483 -27.673 1.00 98.19 117 HIS A O 1
ATOM 962 N N . GLU A 1 118 ? 24.023 4.444 -26.999 1.00 98.12 118 GLU A N 1
ATOM 963 C CA . GLU A 1 118 ? 25.069 3.706 -27.715 1.00 98.12 118 GLU A CA 1
ATOM 964 C C . GLU A 1 118 ? 24.934 3.871 -29.237 1.00 98.12 118 GLU A C 1
ATOM 966 O O . GLU A 1 118 ? 25.895 4.268 -29.902 1.00 98.12 118 GLU A O 1
ATOM 971 N N . GLU A 1 119 ? 23.728 3.679 -29.779 1.00 97.56 119 GLU A N 1
ATOM 972 C CA . GLU A 1 119 ? 23.447 3.833 -31.213 1.00 97.56 119 GLU A CA 1
ATOM 973 C C . GLU A 1 119 ? 23.723 5.256 -31.717 1.00 97.56 119 GLU A C 1
ATOM 975 O O . GLU A 1 119 ? 24.368 5.455 -32.754 1.00 97.56 119 GLU A O 1
ATOM 980 N N . LEU A 1 120 ? 23.263 6.269 -30.974 1.00 98.25 120 LEU A N 1
ATOM 981 C CA . LEU A 1 120 ? 23.485 7.671 -31.324 1.00 98.25 120 LEU A CA 1
ATOM 982 C C . LEU A 1 120 ? 24.963 8.051 -31.213 1.00 98.25 120 LEU A C 1
ATOM 984 O O . LEU A 1 120 ? 25.468 8.773 -32.073 1.00 98.25 120 LEU A O 1
ATOM 988 N N . SER A 1 121 ? 25.676 7.530 -30.213 1.00 98.12 121 SER A N 1
ATOM 989 C CA . SER A 1 121 ? 27.120 7.742 -30.066 1.00 98.12 121 SER A CA 1
ATOM 990 C C . SER A 1 121 ? 27.901 7.140 -31.235 1.00 98.12 121 SER A C 1
ATOM 992 O O . SER A 1 121 ? 28.811 7.781 -31.765 1.00 98.12 121 SER A O 1
ATOM 994 N N . ALA A 1 122 ? 27.533 5.937 -31.687 1.00 97.88 122 ALA A N 1
ATOM 995 C CA . ALA A 1 122 ? 28.146 5.302 -32.851 1.00 97.88 122 ALA A CA 1
ATOM 996 C C . ALA A 1 122 ? 27.923 6.127 -34.130 1.00 97.88 122 ALA A C 1
ATOM 998 O O . ALA A 1 122 ? 28.880 6.416 -34.855 1.00 97.88 122 ALA A O 1
ATOM 999 N N . ARG A 1 123 ? 26.685 6.588 -34.370 1.00 97.94 123 ARG A N 1
ATOM 1000 C CA . ARG A 1 123 ? 26.362 7.474 -35.504 1.00 97.94 123 ARG A CA 1
ATOM 1001 C C . ARG A 1 123 ? 27.123 8.796 -35.436 1.00 97.94 123 ARG A C 1
ATOM 1003 O O . ARG A 1 123 ? 27.695 9.215 -36.440 1.00 97.94 123 ARG A O 1
ATOM 1010 N N . LEU A 1 124 ? 27.176 9.428 -34.263 1.00 97.88 124 LEU A N 1
ATOM 1011 C CA . LEU A 1 124 ? 27.908 10.678 -34.050 1.00 97.88 124 LEU A CA 1
ATOM 1012 C C . LEU A 1 124 ? 29.396 10.523 -34.389 1.00 97.88 124 LEU A C 1
ATOM 1014 O O . LEU A 1 124 ? 29.964 11.371 -35.076 1.00 97.88 124 LEU A O 1
ATOM 1018 N N . ASN A 1 125 ? 30.021 9.429 -33.952 1.00 97.25 125 ASN A N 1
ATOM 1019 C CA . ASN A 1 125 ? 31.417 9.142 -34.272 1.00 97.25 125 ASN A CA 1
ATOM 1020 C C . ASN A 1 125 ? 31.630 8.913 -35.774 1.00 97.25 125 ASN A C 1
ATOM 1022 O O . ASN A 1 125 ? 32.585 9.453 -36.331 1.00 97.25 125 ASN A O 1
ATOM 1026 N N . GLY A 1 126 ? 30.733 8.178 -36.439 1.00 96.31 126 GLY A N 1
ATOM 1027 C CA . GLY A 1 126 ? 30.780 7.983 -37.892 1.00 96.31 126 GLY A CA 1
ATOM 1028 C C . GLY A 1 126 ? 30.701 9.303 -38.664 1.00 96.31 126 GLY A C 1
ATOM 1029 O O . GLY A 1 126 ? 31.537 9.564 -39.529 1.00 96.31 126 GLY A O 1
ATOM 1030 N N . LEU A 1 127 ? 29.763 10.179 -38.287 1.00 96.12 127 LEU A N 1
ATOM 1031 C CA . LEU A 1 127 ? 29.652 11.525 -38.856 1.00 96.12 127 LEU A CA 1
ATOM 1032 C C . LEU A 1 127 ? 30.926 12.342 -38.620 1.00 96.12 127 LEU A C 1
ATOM 1034 O O . LEU A 1 127 ? 31.430 12.977 -39.544 1.00 96.12 127 LEU A O 1
ATOM 1038 N N . ARG A 1 128 ? 31.499 12.284 -37.411 1.00 96.19 128 ARG A N 1
ATOM 1039 C CA . ARG A 1 128 ? 32.742 12.999 -37.097 1.00 96.19 128 ARG A CA 1
ATOM 1040 C C . ARG A 1 128 ? 33.892 12.552 -37.993 1.00 96.19 128 ARG A C 1
ATOM 1042 O O . ARG A 1 128 ? 34.600 13.407 -38.517 1.00 96.19 128 ARG A O 1
ATOM 1049 N N . THR A 1 129 ? 34.051 11.246 -38.199 1.00 93.88 129 THR A N 1
ATOM 1050 C CA . THR A 1 129 ? 35.071 10.695 -39.099 1.00 93.88 129 THR A CA 1
ATOM 1051 C C . THR A 1 129 ? 34.870 11.190 -40.527 1.00 93.88 129 THR A C 1
ATOM 1053 O O . THR A 1 129 ? 35.818 11.710 -41.111 1.00 93.88 129 THR A O 1
ATOM 1056 N N . LEU A 1 130 ? 33.643 11.129 -41.056 1.00 91.25 130 LEU A N 1
ATOM 1057 C CA . LEU A 1 130 ? 33.328 11.601 -42.410 1.00 91.25 130 LEU A CA 1
ATOM 1058 C C . LEU A 1 130 ? 33.642 13.096 -42.600 1.00 91.25 130 LEU A C 1
ATOM 1060 O O . LEU A 1 130 ? 34.072 13.511 -43.669 1.00 91.25 130 LEU A O 1
ATOM 1064 N N . THR A 1 131 ? 33.463 13.904 -41.552 1.00 92.50 131 THR A N 1
ATOM 1065 C CA . THR A 1 131 ? 33.740 15.354 -41.585 1.00 92.50 131 THR A CA 1
ATOM 1066 C C . THR A 1 131 ? 35.177 15.747 -41.220 1.00 92.50 131 THR A C 1
ATOM 1068 O O . THR A 1 131 ? 35.498 16.934 -41.232 1.00 92.50 131 THR A O 1
ATOM 1071 N N . SER A 1 132 ? 36.046 14.793 -40.870 1.00 93.25 132 SER A N 1
ATOM 1072 C CA . SER A 1 132 ? 37.389 15.084 -40.340 1.00 93.25 132 SER A CA 1
ATOM 1073 C C . SER A 1 132 ? 38.396 15.559 -41.393 1.00 93.25 132 SER A C 1
ATOM 1075 O O . SER A 1 132 ? 39.347 16.263 -41.054 1.00 93.25 132 SER A O 1
ATOM 1077 N N . THR A 1 133 ? 38.160 15.241 -42.666 1.00 91.88 133 THR A N 1
ATOM 1078 C CA . THR A 1 133 ? 39.052 15.540 -43.796 1.00 91.88 133 THR A CA 1
ATOM 1079 C C . THR A 1 133 ? 38.333 16.379 -44.863 1.00 91.88 133 THR A C 1
ATOM 1081 O O . THR A 1 133 ? 38.176 15.946 -46.003 1.00 91.88 133 THR A O 1
ATOM 1084 N N . PRO A 1 134 ? 37.877 17.607 -44.535 1.00 91.62 134 PRO A N 1
ATOM 1085 C CA . PRO A 1 134 ? 36.992 18.388 -45.409 1.00 91.62 134 PRO A CA 1
ATOM 1086 C C . PRO A 1 134 ? 37.645 18.854 -46.719 1.00 91.62 134 PRO A C 1
ATOM 1088 O O . PRO A 1 134 ? 36.940 19.233 -47.648 1.00 91.62 134 PRO A O 1
ATOM 1091 N N . ASN A 1 135 ? 38.978 18.846 -46.791 1.00 93.12 135 ASN A N 1
ATOM 1092 C CA . ASN A 1 135 ? 39.742 19.261 -47.971 1.00 93.12 135 ASN A CA 1
ATOM 1093 C C . ASN A 1 135 ? 40.319 18.070 -48.755 1.00 93.12 135 ASN A C 1
ATOM 1095 O O . ASN A 1 135 ? 41.099 18.276 -49.683 1.00 93.12 135 ASN A O 1
ATOM 1099 N N . GLU A 1 136 ? 39.974 16.839 -48.376 1.00 91.50 136 GLU A N 1
ATOM 1100 C CA . GLU A 1 136 ? 40.411 15.627 -49.065 1.00 91.50 136 GLU A CA 1
ATOM 1101 C C . GLU A 1 136 ? 39.257 15.077 -49.905 1.00 91.50 136 GLU A C 1
ATOM 1103 O O . GLU A 1 136 ? 38.127 14.943 -49.433 1.00 91.50 136 GLU A O 1
ATOM 1108 N N . LEU A 1 137 ? 39.532 14.781 -51.176 1.00 88.88 137 LEU A N 1
ATOM 1109 C CA . LEU A 1 137 ? 38.542 14.175 -52.059 1.00 88.88 137 LEU A CA 1
ATOM 1110 C C . LEU A 1 137 ? 38.409 12.677 -51.746 1.00 88.88 137 LEU A C 1
ATOM 1112 O O . LEU A 1 137 ? 39.433 12.010 -51.583 1.00 88.88 137 LEU A O 1
ATOM 1116 N N . PRO A 1 138 ? 37.183 12.122 -51.738 1.00 88.25 138 PRO A N 1
ATOM 1117 C CA . PRO A 1 138 ? 36.981 10.677 -51.727 1.00 88.25 138 PRO A CA 1
ATOM 1118 C C . PRO A 1 138 ? 37.710 10.001 -52.893 1.00 88.25 138 PRO A C 1
ATOM 1120 O O . PRO A 1 138 ? 37.853 10.598 -53.961 1.00 88.25 138 PRO A O 1
ATOM 1123 N N . GLU A 1 139 ? 38.128 8.749 -52.704 1.00 85.50 139 GLU A N 1
ATOM 1124 C CA . GLU A 1 139 ? 38.918 7.990 -53.686 1.00 85.50 139 GLU A CA 1
ATOM 1125 C C . GLU A 1 139 ? 38.266 7.968 -55.076 1.00 85.50 139 GLU A C 1
ATOM 1127 O O . GLU A 1 139 ? 38.934 8.223 -56.078 1.00 85.50 139 GLU A O 1
ATOM 1132 N N . GLU A 1 140 ? 36.949 7.756 -55.131 1.00 85.06 140 GLU A N 1
ATOM 1133 C CA . GLU A 1 140 ? 36.174 7.755 -56.376 1.00 85.06 140 GLU A CA 1
ATOM 1134 C C . GLU A 1 140 ? 36.265 9.102 -57.108 1.00 85.06 140 GLU A C 1
ATOM 1136 O O . GLU A 1 140 ? 36.538 9.151 -58.308 1.00 85.06 140 GLU A O 1
ATOM 1141 N N . SER A 1 141 ? 36.128 10.210 -56.374 1.00 88.44 141 SER A N 1
ATOM 1142 C CA . SER A 1 141 ? 36.244 11.568 -56.914 1.00 88.44 141 SER A CA 1
ATOM 1143 C C . SER A 1 141 ? 37.677 11.905 -57.329 1.00 88.44 141 SER A C 1
ATOM 1145 O O . SER A 1 141 ? 37.891 12.567 -58.344 1.00 88.44 141 SER A O 1
ATOM 1147 N N . ALA A 1 142 ? 38.674 11.452 -56.565 1.00 88.25 142 ALA A N 1
ATOM 1148 C CA . ALA A 1 142 ? 40.085 11.663 -56.875 1.00 88.25 142 ALA A CA 1
ATOM 1149 C C . ALA A 1 142 ? 40.520 10.887 -58.132 1.00 88.25 142 ALA A C 1
ATOM 1151 O O . ALA A 1 142 ? 41.295 11.407 -58.936 1.00 88.25 142 ALA A O 1
ATOM 1152 N N . ALA A 1 143 ? 39.984 9.681 -58.354 1.00 85.81 143 ALA A N 1
ATOM 1153 C CA . ALA A 1 143 ? 40.282 8.858 -59.526 1.00 85.81 143 ALA A CA 1
ATOM 1154 C C . ALA A 1 143 ? 39.877 9.528 -60.855 1.00 85.81 143 ALA A C 1
ATOM 1156 O O . ALA A 1 143 ? 40.562 9.349 -61.866 1.00 85.81 143 ALA A O 1
ATOM 1157 N N . LEU A 1 144 ? 38.830 10.363 -60.850 1.00 85.69 144 LEU A N 1
ATOM 1158 C CA . LEU A 1 144 ? 38.398 11.147 -62.017 1.00 85.69 144 LEU A CA 1
ATOM 1159 C C . LEU A 1 144 ? 39.443 12.162 -62.490 1.00 85.69 144 LEU A C 1
ATOM 1161 O O . LEU A 1 144 ? 39.488 12.491 -63.674 1.00 85.69 144 LEU A O 1
ATOM 1165 N N . LEU A 1 145 ? 40.281 12.666 -61.580 1.00 86.94 145 LEU A N 1
ATOM 1166 C CA . LEU A 1 145 ? 41.350 13.604 -61.929 1.00 86.94 145 LEU A CA 1
ATOM 1167 C C . LEU A 1 145 ? 42.472 12.918 -62.722 1.00 86.94 145 LEU A C 1
ATOM 1169 O O . LEU A 1 145 ? 43.192 13.584 -63.462 1.00 86.94 145 LEU A O 1
ATOM 1173 N N . ILE A 1 146 ? 42.615 11.598 -62.565 1.00 88.06 146 ILE A N 1
ATOM 1174 C CA . ILE A 1 146 ? 43.633 10.779 -63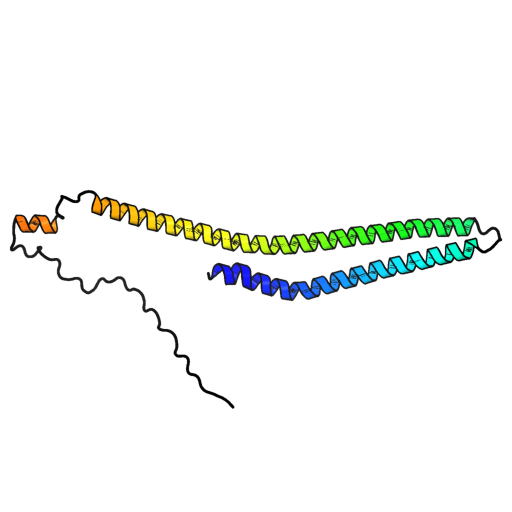.232 1.00 88.06 146 ILE A CA 1
ATOM 1175 C C . ILE A 1 146 ? 43.094 10.244 -64.563 1.00 88.06 146 ILE A C 1
ATOM 1177 O O . ILE A 1 146 ? 43.772 10.349 -65.585 1.00 88.06 146 ILE A O 1
ATOM 1181 N N . ASP A 1 147 ? 41.873 9.698 -64.561 1.00 84.00 147 ASP A N 1
ATOM 1182 C CA . ASP A 1 147 ? 41.190 9.221 -65.766 1.00 84.00 147 ASP A CA 1
ATOM 1183 C C . ASP A 1 147 ? 39.716 9.675 -65.791 1.00 84.00 147 ASP A C 1
ATOM 1185 O O . ASP A 1 147 ? 38.833 8.987 -65.265 1.00 84.00 147 ASP A O 1
ATOM 1189 N N . PRO A 1 148 ? 39.413 10.806 -66.455 1.00 76.12 148 PRO A N 1
ATOM 1190 C CA . PRO A 1 148 ? 38.061 11.356 -66.521 1.00 76.12 148 PRO A CA 1
ATOM 1191 C C . PRO A 1 148 ? 37.098 10.532 -67.391 1.00 76.12 148 PRO A C 1
ATOM 1193 O O . PRO A 1 148 ? 35.922 10.880 -67.492 1.00 76.12 148 PRO A O 1
ATOM 1196 N N . ARG A 1 149 ? 37.568 9.465 -68.054 1.00 73.19 149 ARG A N 1
ATOM 1197 C CA . ARG A 1 149 ? 36.740 8.552 -68.862 1.00 73.19 149 ARG A CA 1
ATOM 1198 C C . ARG A 1 149 ? 36.620 7.158 -68.240 1.00 73.19 149 ARG A C 1
ATOM 1200 O O . ARG A 1 149 ? 36.048 6.269 -68.871 1.00 73.19 149 ARG A O 1
ATOM 1207 N N . SER A 1 150 ? 37.144 6.963 -67.029 1.00 65.75 150 SER A N 1
ATOM 1208 C CA . SER A 1 150 ? 37.108 5.679 -66.332 1.00 65.75 150 SER A CA 1
ATOM 1209 C C . SER A 1 150 ? 35.660 5.209 -66.116 1.00 65.75 150 SER A C 1
ATOM 1211 O O . SER A 1 150 ? 34.868 5.936 -65.519 1.00 65.75 150 SER A O 1
ATOM 1213 N N . PRO A 1 151 ? 35.285 3.978 -66.514 1.00 59.81 151 PRO A N 1
ATOM 1214 C CA . PRO A 1 151 ? 33.942 3.430 -66.282 1.00 59.81 151 PRO A CA 1
ATOM 1215 C C . PRO A 1 151 ? 33.573 3.249 -64.801 1.00 59.81 151 PRO A C 1
ATOM 1217 O O . PRO A 1 151 ? 32.420 2.967 -64.498 1.00 59.81 151 PRO A O 1
ATOM 1220 N N . ARG A 1 152 ? 34.538 3.391 -63.878 1.00 57.34 152 ARG A N 1
ATOM 1221 C CA . ARG A 1 152 ? 34.314 3.393 -62.418 1.00 57.34 152 ARG A CA 1
ATOM 1222 C C . ARG A 1 152 ? 33.911 4.767 -61.869 1.00 57.34 152 ARG A C 1
ATOM 1224 O O . ARG A 1 152 ? 33.704 4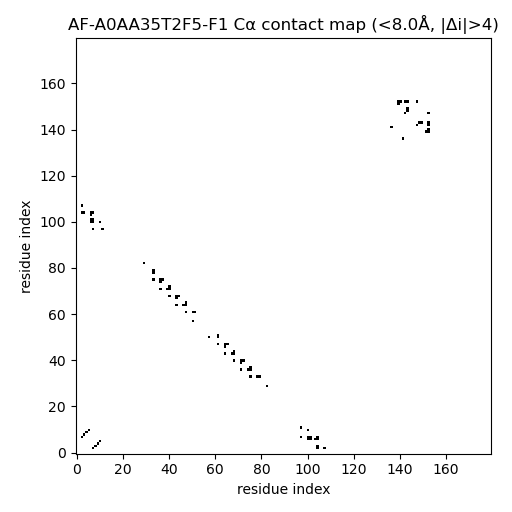.888 -60.672 1.00 57.34 152 ARG A O 1
ATOM 1231 N N . ALA A 1 153 ? 33.818 5.781 -62.733 1.00 52.12 153 ALA A N 1
ATOM 1232 C CA . ALA A 1 153 ? 33.479 7.165 -62.401 1.00 52.12 153 ALA A CA 1
ATOM 1233 C C . ALA A 1 153 ? 32.126 7.338 -61.699 1.00 52.12 153 ALA A C 1
ATOM 1235 O O . ALA A 1 153 ? 31.915 8.326 -61.003 1.00 52.12 153 ALA A O 1
ATOM 1236 N N . PHE A 1 154 ? 31.211 6.395 -61.910 1.00 55.47 154 PHE A N 1
ATOM 1237 C CA . PHE A 1 154 ? 29.899 6.384 -61.291 1.00 55.47 154 PHE A CA 1
ATOM 1238 C C . PHE A 1 154 ? 29.581 4.937 -60.913 1.00 55.47 154 PHE A C 1
ATOM 1240 O O . PHE A 1 154 ? 29.615 4.079 -61.804 1.00 55.47 154 PHE A O 1
ATOM 1247 N N . PRO A 1 155 ? 29.277 4.623 -59.640 1.00 52.22 155 PRO A N 1
ATOM 1248 C CA . PRO A 1 155 ? 28.658 3.342 -59.341 1.00 52.22 155 PRO A CA 1
ATOM 1249 C C . PRO A 1 155 ? 27.376 3.231 -60.186 1.00 52.22 155 PRO A C 1
ATOM 1251 O O . PRO A 1 155 ? 26.675 4.238 -60.350 1.00 52.22 155 PRO A O 1
ATOM 1254 N N . PRO A 1 156 ? 27.052 2.058 -60.768 1.00 47.69 156 PRO A N 1
ATOM 1255 C CA . PRO A 1 156 ? 25.727 1.866 -61.342 1.00 47.69 156 PRO A CA 1
ATOM 1256 C C . PRO A 1 156 ? 24.723 2.226 -60.252 1.00 47.69 156 PRO A C 1
ATOM 1258 O O . PRO A 1 156 ? 24.871 1.768 -59.121 1.00 47.69 156 PRO A O 1
ATOM 1261 N N . SER A 1 157 ? 23.770 3.103 -60.568 1.00 51.12 157 SER A N 1
ATOM 1262 C CA . SER A 1 157 ? 22.738 3.534 -59.631 1.00 51.12 157 SER A CA 1
ATOM 1263 C C . SER A 1 157 ? 22.117 2.301 -58.976 1.00 51.12 157 SER A C 1
ATOM 1265 O O . SER A 1 157 ? 21.342 1.592 -59.621 1.00 51.12 157 SER A O 1
ATOM 1267 N N . SER A 1 158 ? 22.461 2.030 -57.719 1.00 48.66 158 SER A N 1
ATOM 1268 C CA . SER A 1 158 ? 21.740 1.090 -56.876 1.00 48.66 158 SER A CA 1
ATOM 1269 C C . SER A 1 158 ? 20.422 1.759 -56.521 1.00 48.66 158 SER A C 1
ATOM 1271 O O . SER A 1 158 ? 20.240 2.340 -55.456 1.00 48.66 158 SER A O 1
ATOM 1273 N N . HIS A 1 159 ? 19.493 1.704 -57.468 1.00 49.91 159 HIS A N 1
ATOM 1274 C CA . HIS A 1 159 ? 18.104 2.055 -57.236 1.00 49.91 159 HIS A CA 1
ATOM 1275 C C . HIS A 1 159 ? 17.379 0.988 -56.386 1.00 49.91 159 HIS A C 1
ATOM 1277 O O . HIS A 1 159 ? 16.175 1.110 -56.190 1.00 49.91 159 HIS A O 1
ATOM 1283 N N . ASP A 1 160 ? 18.102 -0.007 -55.847 1.00 50.03 160 ASP A N 1
ATOM 1284 C CA . ASP A 1 160 ? 17.527 -1.203 -55.220 1.00 50.03 160 ASP A CA 1
ATOM 1285 C C . ASP A 1 160 ? 18.032 -1.527 -53.797 1.00 50.03 160 ASP A C 1
ATOM 1287 O O . ASP A 1 160 ? 17.654 -2.562 -53.266 1.00 50.03 160 ASP A O 1
ATOM 1291 N N . ASP A 1 161 ? 18.797 -0.656 -53.126 1.00 47.41 161 ASP A N 1
ATOM 1292 C CA . ASP A 1 161 ? 19.140 -0.841 -51.697 1.00 47.41 161 ASP A CA 1
ATOM 1293 C C . ASP A 1 161 ? 18.695 0.365 -50.854 1.00 47.41 161 ASP A C 1
ATOM 1295 O O . ASP A 1 161 ? 19.459 0.980 -50.107 1.00 47.41 161 ASP A O 1
ATOM 1299 N N . VAL A 1 162 ? 17.417 0.724 -50.974 1.00 48.25 162 VAL A N 1
ATOM 1300 C CA . VAL A 1 162 ? 16.720 1.357 -49.850 1.00 48.25 162 VAL A CA 1
ATOM 1301 C C . VAL A 1 162 ? 16.499 0.234 -48.832 1.00 48.25 162 VAL A C 1
ATOM 1303 O O . VAL A 1 162 ? 15.913 -0.781 -49.209 1.00 48.25 162 VAL A O 1
ATOM 1306 N N . PRO A 1 163 ? 16.960 0.346 -47.571 1.00 43.94 163 PRO A N 1
ATOM 1307 C CA . PRO A 1 163 ? 16.567 -0.624 -46.562 1.00 43.94 163 PRO A CA 1
ATOM 1308 C C . PRO A 1 163 ? 15.044 -0.617 -46.511 1.00 43.94 163 PRO A C 1
ATOM 1310 O O . PRO A 1 163 ? 14.466 0.453 -46.341 1.00 43.94 163 PRO A O 1
ATOM 1313 N N . ASP A 1 164 ? 14.427 -1.782 -46.715 1.00 48.69 164 ASP A N 1
ATOM 1314 C CA . ASP A 1 164 ? 12.986 -1.998 -46.609 1.00 48.69 164 ASP A CA 1
ATOM 1315 C C . ASP A 1 164 ? 12.492 -1.412 -45.280 1.00 48.69 164 ASP A C 1
ATOM 1317 O O . ASP A 1 164 ? 12.631 -2.005 -44.206 1.00 48.69 164 ASP A O 1
ATOM 1321 N N . ILE A 1 165 ? 11.991 -0.177 -45.340 1.00 43.59 165 ILE A N 1
ATOM 1322 C CA . ILE A 1 165 ? 11.213 0.418 -44.268 1.00 43.59 165 ILE A CA 1
ATOM 1323 C C . ILE A 1 165 ? 9.863 -0.251 -44.439 1.00 43.59 165 ILE A C 1
ATOM 1325 O O . ILE A 1 165 ? 9.033 0.229 -45.211 1.00 43.59 165 ILE A O 1
ATOM 1329 N N . GLY A 1 166 ? 9.727 -1.407 -43.782 1.00 44.41 166 GLY A N 1
ATOM 1330 C CA . GLY A 1 166 ? 8.547 -2.251 -43.851 1.00 44.41 166 GLY A CA 1
ATOM 1331 C C . GLY A 1 166 ? 7.284 -1.403 -43.840 1.00 44.41 166 GLY A C 1
ATOM 1332 O O . GLY A 1 166 ? 7.142 -0.505 -43.008 1.00 44.41 166 GLY A O 1
ATOM 1333 N N . GLU A 1 167 ? 6.425 -1.680 -44.819 1.00 41.12 167 GLU A N 1
ATOM 1334 C CA . GLU A 1 167 ? 5.179 -0.978 -45.098 1.00 41.12 167 GLU A CA 1
ATOM 1335 C C . GLU A 1 167 ? 4.476 -0.529 -43.810 1.00 41.12 167 GLU A C 1
ATOM 1337 O O . GLU A 1 167 ? 3.934 -1.336 -43.046 1.00 41.12 167 GLU A O 1
ATOM 1342 N N . ASP A 1 168 ? 4.472 0.785 -43.587 1.00 46.06 168 ASP A N 1
ATOM 1343 C CA . ASP A 1 168 ? 3.602 1.417 -42.611 1.00 46.06 168 ASP A CA 1
ATOM 1344 C C . ASP A 1 168 ? 2.170 1.219 -43.114 1.00 46.06 168 ASP A C 1
ATOM 1346 O O . ASP A 1 168 ? 1.714 1.825 -44.089 1.00 46.06 168 ASP A O 1
ATOM 1350 N N . LYS A 1 169 ? 1.488 0.253 -42.502 1.00 44.16 169 LYS A N 1
ATOM 1351 C CA . LYS A 1 169 ? 0.103 -0.089 -42.792 1.00 44.16 169 LYS A CA 1
ATOM 1352 C C . LYS A 1 169 ? -0.739 1.155 -42.511 1.00 44.16 169 LYS A C 1
ATOM 1354 O O . LYS A 1 169 ? -0.948 1.517 -41.354 1.00 44.16 169 LYS A O 1
ATOM 1359 N N . ALA A 1 170 ? -1.212 1.804 -43.572 1.00 44.81 170 ALA A N 1
ATOM 1360 C CA . ALA A 1 170 ? -2.080 2.967 -43.466 1.00 44.81 170 ALA A CA 1
ATOM 1361 C C . ALA A 1 170 ? -3.293 2.675 -42.553 1.00 44.81 170 ALA A C 1
ATOM 1363 O O . ALA A 1 170 ? -3.810 1.549 -42.540 1.00 44.81 170 ALA A O 1
ATOM 1364 N N . PRO A 1 171 ? -3.750 3.673 -41.778 1.00 43.34 171 PRO A N 1
ATOM 1365 C CA . PRO A 1 171 ? -4.833 3.510 -40.822 1.00 43.34 171 PRO A CA 1
ATOM 1366 C C . PRO A 1 171 ? -6.142 3.140 -41.521 1.00 43.34 171 PRO A C 1
ATOM 1368 O O . PRO A 1 171 ? -6.528 3.727 -42.529 1.00 43.34 171 PRO A O 1
ATOM 1371 N N . MET A 1 172 ? -6.819 2.155 -40.935 1.00 44.78 172 MET A N 1
ATOM 1372 C CA . MET A 1 172 ? -8.138 1.674 -41.325 1.00 44.78 172 MET A CA 1
ATOM 1373 C C . MET A 1 172 ? -9.140 2.840 -41.353 1.00 44.78 172 MET A C 1
ATOM 1375 O O . MET A 1 172 ? -9.271 3.576 -40.372 1.00 44.78 172 MET A O 1
ATOM 1379 N N . GLU A 1 173 ? -9.822 2.997 -42.487 1.00 43.03 173 GLU A N 1
ATOM 1380 C CA . GLU A 1 173 ? -10.866 3.993 -42.709 1.00 43.03 173 GLU A CA 1
ATOM 1381 C C . GLU A 1 173 ? -11.963 3.893 -41.641 1.00 43.03 173 GLU A C 1
ATOM 1383 O O . GLU A 1 173 ? -12.512 2.826 -41.359 1.00 43.03 173 GLU A O 1
ATOM 1388 N N . VAL A 1 174 ? -12.285 5.039 -41.044 1.00 47.94 174 VAL A N 1
ATOM 1389 C CA . VAL A 1 174 ? -13.447 5.206 -40.175 1.00 47.94 174 VAL A CA 1
ATOM 1390 C C . VAL A 1 174 ? -14.664 5.390 -41.075 1.00 47.94 174 VAL A C 1
ATOM 1392 O O . VAL A 1 174 ? -14.960 6.504 -41.508 1.00 47.94 174 VAL A O 1
ATOM 1395 N N . GLU A 1 175 ? -15.387 4.308 -41.345 1.00 39.81 175 GLU A N 1
ATOM 1396 C CA . GLU A 1 175 ? -16.724 4.405 -41.923 1.00 39.81 175 GLU A CA 1
ATOM 1397 C C . GLU A 1 175 ? -17.735 4.697 -40.804 1.00 39.81 175 GLU A C 1
ATOM 1399 O O . GLU A 1 175 ? -18.069 3.860 -39.964 1.00 39.81 175 GLU A O 1
ATOM 1404 N N . SER A 1 176 ? -18.211 5.941 -40.777 1.00 44.09 176 SER A N 1
ATOM 1405 C CA . SER A 1 176 ? -19.446 6.303 -40.091 1.00 44.09 176 SER A CA 1
ATOM 1406 C C . SER A 1 176 ? -20.620 5.669 -40.830 1.00 44.09 176 SER A C 1
ATOM 1408 O O . SER A 1 176 ? -20.860 5.983 -41.993 1.00 44.09 176 SER A O 1
ATOM 1410 N N . THR A 1 177 ? -21.437 4.869 -40.147 1.00 40.47 177 THR A N 1
ATOM 1411 C CA . THR A 1 177 ? -22.853 4.762 -40.510 1.00 40.47 177 THR A CA 1
ATOM 1412 C C . THR A 1 177 ? -23.732 4.697 -39.267 1.00 40.47 177 THR A C 1
ATOM 1414 O O . THR A 1 177 ? -23.599 3.847 -38.392 1.00 40.47 177 THR A O 1
ATOM 1417 N N . MET A 1 178 ? -24.631 5.675 -39.236 1.00 42.31 178 MET A N 1
ATOM 1418 C CA . MET A 1 178 ? -25.796 5.844 -38.383 1.00 42.31 178 MET A CA 1
ATOM 1419 C C . MET A 1 178 ? -26.661 4.581 -38.211 1.00 42.31 178 MET A C 1
ATOM 1421 O O . MET A 1 178 ? -27.052 3.952 -39.187 1.00 42.31 178 MET A O 1
ATOM 1425 N N . VAL A 1 179 ? -27.083 4.378 -36.958 1.00 43.62 179 VAL A N 1
ATOM 1426 C CA . VAL A 1 179 ? -28.478 4.211 -36.492 1.00 43.62 179 VAL A CA 1
ATOM 1427 C C . VAL A 1 179 ? -29.325 3.080 -37.099 1.00 43.62 179 VAL A C 1
ATOM 1429 O O . VAL A 1 179 ? -29.854 3.198 -38.205 1.00 43.62 179 VAL A O 1
ATOM 1432 N N . LYS A 1 180 ? -29.659 2.106 -36.241 1.00 43.81 180 LYS A N 1
ATOM 1433 C CA . LYS A 1 180 ? -31.042 1.818 -35.818 1.00 43.81 180 LYS A CA 1
ATOM 1434 C C . LYS A 1 180 ? -31.070 1.138 -34.456 1.00 43.81 180 LYS A C 1
ATOM 1436 O O . LYS A 1 180 ? -30.172 0.309 -34.209 1.00 43.81 180 LYS A O 1
#

Sequence (180 aa):
MHSMNTDFIVPLETKLDAEEKTLMDMHKTYRQENGKRESSLSKTRDQIRSLKKKTNAQHEKLAQLKQIESDQTECLHQTRVEGLRKALLEERRMYCFVLDHLTSVIRNEVAYNATSHEELSARLNGLRTLTSTPNELPEESAALLIDPRSPRAFPPSSHDDVPDIGEDKAPMEVESTMVK

pLDDT: mean 85.58, std 18.65, range [39.81, 98.5]

Organism: Geodia barretti (NCBI:txid519541)

Foldseek 3Di:
DVLCVVLAVVVLVVCVVVVVVVVVVLVVVLVVVLVVLVVVLVVLVVVLVVVVVDPDDPVVVNVVSVVVNVVSVVVSVVSVVVSVVVVVVVVVVSVVSNVVSVVSVVVVVVVVVVVVVVVVVVVVVVVCVVPVCVPDDDPLRVVCVVPVPDPSNDDDPCPPPPPCPDDPPPDDDDDDDDDD